Protein AF-A0A973A0K4-F1 (afdb_monomer)

Solvent-accessible surface area (backbone atoms only — not comparable to full-atom values): 10686 Å² total; per-residue (Å²): 108,72,66,53,52,52,49,38,54,40,50,50,50,42,52,50,33,52,50,51,26,55,48,20,56,74,69,68,36,62,69,59,24,53,55,30,50,56,52,39,52,52,41,51,54,50,47,55,50,50,53,53,51,47,53,64,64,43,60,85,41,45,80,81,51,55,86,70,69,45,63,71,56,66,59,58,34,42,52,50,30,42,76,68,68,75,47,58,94,82,61,67,80,64,21,48,49,59,34,25,55,51,50,32,63,77,69,63,65,39,75,73,80,57,84,80,77,74,28,54,48,83,45,76,38,58,60,91,39,66,50,48,54,52,20,50,56,48,44,53,51,51,51,57,57,49,30,74,79,35,75,85,63,66,67,45,72,50,82,48,59,51,64,99,63,78,65,88,55,49,70,60,53,51,52,52,50,52,53,50,20,53,64,35,53,82,73,108

Sequence (188 aa):
PVSEWLHYINRLSVRKTRRDMRLGYKHRDWQRARTQAGHFGKSLIKGLYMTRVEAQIVAPFHEVLAGRHILPKPIDMIETLEEAHEIHGNIEGESPLSTGIAYHIMHGLTRSGERNGICGIFHLGPFTCMQESVATAKIEAMVKEYKKKHPTLVFPIIHAFFGDSPNTNLESEIAVFREQCYQKRDML

Foldseek 3Di:
DVLLVVLVVLVLQLVVLVVQLVVCVVVVVVVSNVVSVVSNVVSVVVNVVSVVVCCVVCVVCVVVCPPVQQDDRQVVLLVVCVVVVLDDSVLDDCLSSLLSVLVCLQVVVTPPNDNPLQLAEEAEEAPPDPSSVNNVVSSVVCVVVVCVVVVVDDRYYDYYHDDDDDPVCVVVVVVVNVVSSVVRSVVD

Mean predicted aligned error: 9.24 Å

Secondary structure (DSSP, 8-state):
-HHHHHHHHHHHHHHHHHHHHHHHHHTT-HHHHHHHHHHHHHHHHHHHHHHHHHHHHHGGGHHHHTT---SPPHHHHHHHHHHTTS--TT--SSHHHHHHHHHHHHTT--TTSS--S---EEEEEETT-HHHHHHHHHHHHHHHHHHHH-TT----EEEEEESS---TTHHHHHHHHHHHHHHHHTT-

Nearest PDB structures (foldseek):
  6zvr-assembly1_C  TM=3.363E-01  e=3.692E+00  Nostoc punctiforme

Radius of gyration: 20.05 Å; Cα contacts (8 Å, |Δi|>4): 155; chains: 1; bounding box: 45×44×55 Å

pLDDT: mean 79.76, std 9.5, range [48.97, 92.69]

Structure (mmCIF, N/CA/C/O backbone):
data_AF-A0A973A0K4-F1
#
_entry.id   AF-A0A973A0K4-F1
#
loop_
_atom_site.group_PDB
_atom_site.id
_atom_site.type_symbol
_atom_site.label_atom_id
_atom_site.label_alt_id
_atom_site.label_comp_id
_atom_site.label_asym_id
_atom_site.label_entity_id
_atom_site.label_seq_id
_atom_site.pdbx_PDB_ins_code
_atom_site.Cartn_x
_atom_site.Cartn_y
_atom_site.Cartn_z
_atom_site.occupancy
_atom_site.B_iso_or_equiv
_atom_site.auth_seq_id
_atom_site.auth_comp_id
_atom_site.auth_asym_id
_atom_site.auth_atom_id
_atom_site.pdbx_PDB_model_num
ATOM 1 N N . PRO A 1 1 ? 4.228 -13.629 -2.655 1.00 53.94 1 PRO A N 1
ATOM 2 C CA . PRO A 1 1 ? 4.926 -12.583 -1.871 1.00 53.94 1 PRO A C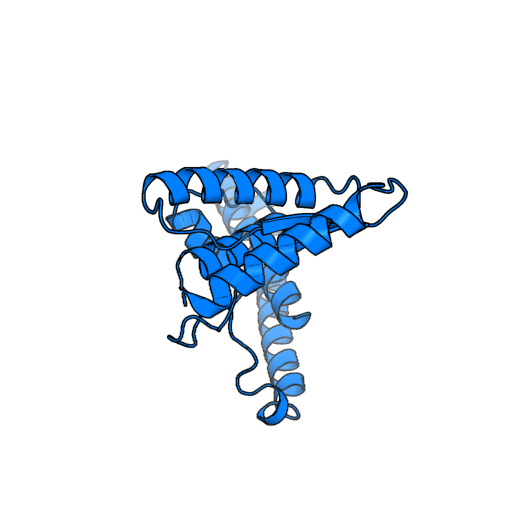A 1
ATOM 3 C C . PRO A 1 1 ? 6.285 -12.159 -2.462 1.00 53.94 1 PRO A C 1
ATOM 5 O O . PRO A 1 1 ? 6.383 -11.055 -2.981 1.00 53.94 1 PRO A O 1
ATOM 8 N N . VAL A 1 2 ? 7.326 -13.009 -2.445 1.00 54.16 2 VAL A N 1
ATOM 9 C CA . VAL A 1 2 ? 8.671 -12.622 -2.942 1.00 54.16 2 VAL A CA 1
ATOM 10 C C . VAL A 1 2 ? 8.708 -12.478 -4.468 1.00 54.16 2 VAL A C 1
ATOM 12 O O . VAL A 1 2 ? 9.294 -11.535 -4.994 1.00 54.16 2 VAL A O 1
ATOM 15 N N . SER A 1 3 ? 8.046 -13.381 -5.195 1.00 62.16 3 SER A N 1
ATOM 16 C CA . SER A 1 3 ? 7.949 -13.303 -6.657 1.00 62.16 3 SER A CA 1
ATOM 17 C C . SER A 1 3 ? 7.176 -12.064 -7.118 1.00 62.16 3 SER A C 1
ATOM 19 O O . SER A 1 3 ? 7.614 -11.367 -8.028 1.00 62.16 3 SER A O 1
ATOM 21 N N . GLU A 1 4 ? 6.081 -11.727 -6.437 1.00 66.50 4 GLU A N 1
ATOM 22 C CA . GLU A 1 4 ? 5.264 -10.539 -6.711 1.00 66.50 4 GLU A CA 1
ATOM 23 C C . GLU A 1 4 ? 6.041 -9.235 -6.491 1.00 66.50 4 GLU A C 1
ATOM 25 O O . GLU A 1 4 ? 5.940 -8.316 -7.304 1.00 66.50 4 GLU A O 1
ATOM 30 N N . TRP A 1 5 ? 6.872 -9.176 -5.446 1.00 66.75 5 TRP A N 1
ATOM 31 C CA . TRP A 1 5 ? 7.777 -8.053 -5.197 1.00 66.75 5 TRP A CA 1
ATOM 32 C C . TRP A 1 5 ? 8.816 -7.892 -6.315 1.00 66.75 5 TRP A C 1
ATOM 34 O O . TRP A 1 5 ? 9.067 -6.789 -6.804 1.00 66.75 5 TRP A O 1
ATOM 44 N N . LEU A 1 6 ? 9.383 -9.002 -6.791 1.00 69.62 6 LEU A N 1
ATOM 45 C CA . LEU A 1 6 ? 10.342 -8.981 -7.896 1.00 69.62 6 LEU A CA 1
ATOM 46 C C . LEU A 1 6 ? 9.683 -8.575 -9.224 1.00 69.62 6 LEU A C 1
ATOM 48 O O . LEU A 1 6 ? 10.278 -7.824 -10.003 1.00 69.62 6 LEU A O 1
ATOM 52 N N . HIS A 1 7 ? 8.440 -9.003 -9.459 1.00 72.69 7 HIS A N 1
ATOM 53 C CA . HIS A 1 7 ? 7.632 -8.549 -10.594 1.00 72.69 7 HIS A CA 1
ATOM 54 C C . HIS A 1 7 ? 7.322 -7.062 -10.530 1.00 72.69 7 HIS A C 1
ATOM 56 O O . HIS A 1 7 ? 7.434 -6.375 -11.547 1.00 72.69 7 HIS A O 1
ATOM 62 N N . TYR A 1 8 ? 6.982 -6.560 -9.345 1.00 74.69 8 TYR A N 1
ATOM 63 C CA . TYR A 1 8 ? 6.768 -5.141 -9.097 1.00 74.69 8 TYR A CA 1
ATOM 64 C C . TYR A 1 8 ? 8.020 -4.315 -9.417 1.00 74.69 8 TYR A C 1
ATOM 66 O O . TYR A 1 8 ? 7.953 -3.417 -10.261 1.00 74.69 8 TYR A O 1
ATOM 74 N N . ILE A 1 9 ? 9.178 -4.673 -8.850 1.00 75.94 9 ILE A N 1
ATOM 75 C CA . ILE A 1 9 ? 10.453 -3.993 -9.135 1.00 75.94 9 ILE A CA 1
ATOM 76 C C . ILE A 1 9 ? 10.752 -4.015 -10.635 1.00 75.94 9 ILE A C 1
ATOM 78 O O . ILE A 1 9 ? 11.164 -3.006 -11.214 1.00 75.94 9 ILE A O 1
ATOM 82 N N . ASN A 1 10 ? 10.536 -5.158 -11.291 1.00 78.62 10 ASN A N 1
ATOM 83 C CA . ASN A 1 10 ? 10.813 -5.268 -12.714 1.00 78.62 10 ASN A CA 1
ATOM 84 C C . ASN A 1 10 ? 9.863 -4.399 -13.558 1.00 78.62 10 ASN A C 1
ATOM 86 O O . ASN A 1 10 ? 10.308 -3.711 -14.476 1.00 78.62 10 ASN A O 1
ATOM 90 N N . ARG A 1 11 ? 8.569 -4.363 -13.220 1.00 77.56 11 ARG A N 1
ATOM 91 C CA . ARG A 1 11 ? 7.575 -3.484 -13.859 1.00 77.56 11 ARG A CA 1
ATOM 92 C C . ARG A 1 11 ? 7.914 -2.004 -13.669 1.00 77.56 11 ARG A C 1
ATOM 94 O O . ARG A 1 11 ? 7.848 -1.255 -14.645 1.00 77.56 11 ARG A O 1
ATOM 101 N N . LEU A 1 12 ? 8.321 -1.590 -12.468 1.00 76.75 12 LEU A N 1
ATOM 102 C CA . LEU A 1 12 ? 8.781 -0.222 -12.209 1.00 76.75 12 LEU A CA 1
ATOM 103 C C . LEU A 1 12 ? 10.021 0.131 -13.031 1.00 76.75 12 LEU A C 1
ATOM 105 O O . LEU A 1 12 ? 10.058 1.187 -13.663 1.00 76.75 12 LEU A O 1
ATOM 109 N N . SER A 1 13 ? 11.004 -0.773 -13.093 1.00 78.56 13 SER A N 1
ATOM 110 C CA . SER A 1 13 ? 12.199 -0.589 -13.923 1.00 78.56 13 SER A CA 1
ATOM 111 C C . SER A 1 13 ? 11.823 -0.357 -15.389 1.00 78.56 13 SER A C 1
ATOM 113 O O . SER A 1 13 ? 12.273 0.615 -15.992 1.00 78.56 13 SER A O 1
ATOM 115 N N . VAL A 1 14 ? 10.927 -1.181 -15.939 1.00 80.12 14 VAL A N 1
ATOM 116 C CA . VAL A 1 14 ? 10.427 -1.041 -17.315 1.00 80.12 14 VAL A CA 1
ATOM 117 C C . VAL A 1 14 ? 9.706 0.299 -17.521 1.00 80.12 14 VAL A C 1
ATOM 119 O O . VAL A 1 14 ? 9.972 0.988 -18.512 1.00 80.12 14 VAL A O 1
ATOM 122 N N . ARG A 1 15 ? 8.827 0.706 -16.589 1.00 79.38 15 ARG A N 1
ATOM 123 C CA . ARG A 1 15 ? 8.125 2.006 -16.629 1.00 79.38 15 ARG A CA 1
ATOM 124 C C . ARG A 1 15 ? 9.118 3.179 -16.637 1.00 79.38 15 ARG A C 1
ATOM 126 O O . ARG A 1 15 ? 9.004 4.065 -17.489 1.00 79.38 15 ARG A O 1
ATOM 133 N N . LYS A 1 16 ? 10.120 3.159 -15.753 1.00 79.44 16 LYS A N 1
ATOM 134 C CA . LYS A 1 16 ? 11.152 4.202 -15.636 1.00 79.44 16 LYS A CA 1
ATOM 135 C C . LYS A 1 16 ? 12.002 4.305 -16.896 1.00 79.44 16 LYS A C 1
ATOM 137 O O . LYS A 1 16 ? 12.113 5.386 -17.468 1.00 79.44 16 LYS A O 1
ATOM 142 N N . THR A 1 17 ? 12.512 3.180 -17.393 1.00 77.94 17 THR A N 1
ATOM 143 C CA . THR A 1 17 ? 13.324 3.162 -18.614 1.00 77.94 17 THR A CA 1
ATOM 144 C C . THR A 1 17 ? 12.534 3.649 -19.830 1.00 77.94 17 THR A C 1
ATOM 146 O O . THR A 1 17 ? 13.067 4.401 -20.646 1.00 77.94 17 THR A O 1
ATOM 149 N N . ARG A 1 18 ? 11.240 3.311 -19.936 1.00 79.19 18 ARG A N 1
ATOM 150 C CA . ARG A 1 18 ? 10.364 3.840 -20.995 1.00 79.19 18 ARG A CA 1
ATOM 151 C C . ARG A 1 18 ? 10.190 5.359 -20.891 1.00 79.19 18 ARG A C 1
ATOM 153 O O . ARG A 1 18 ? 10.255 6.047 -21.912 1.00 79.19 18 ARG A O 1
ATOM 160 N N . ARG A 1 19 ? 9.976 5.890 -19.682 1.00 79.12 19 ARG A N 1
ATOM 161 C CA . ARG A 1 19 ? 9.881 7.340 -19.437 1.00 79.12 19 ARG A CA 1
ATOM 162 C C . ARG A 1 19 ? 11.179 8.047 -19.820 1.00 79.12 19 ARG A C 1
ATOM 164 O O . ARG A 1 19 ? 11.137 9.026 -20.561 1.00 79.12 19 ARG A O 1
ATOM 171 N N . ASP A 1 20 ? 12.315 7.520 -19.381 1.00 77.19 20 ASP A N 1
ATOM 172 C CA . ASP A 1 20 ? 13.631 8.112 -19.620 1.00 77.19 20 ASP A CA 1
ATOM 173 C C . ASP A 1 20 ? 14.027 8.051 -21.101 1.00 77.19 20 ASP A C 1
ATOM 175 O O . ASP A 1 20 ? 14.605 9.002 -21.623 1.00 77.19 20 ASP A O 1
ATOM 179 N N . MET A 1 21 ? 13.644 6.986 -21.813 1.00 72.88 21 MET A N 1
ATOM 180 C CA . MET A 1 21 ? 13.791 6.891 -23.268 1.00 72.88 21 MET A CA 1
ATOM 181 C C . MET A 1 21 ? 12.948 7.953 -23.991 1.00 72.88 21 MET A C 1
ATOM 183 O O . MET A 1 21 ? 13.446 8.622 -24.898 1.00 72.88 21 MET A O 1
ATOM 187 N N . ARG A 1 22 ? 11.691 8.157 -23.570 1.00 78.00 22 ARG A N 1
ATOM 188 C CA . ARG A 1 22 ? 10.802 9.188 -24.138 1.00 78.00 22 ARG A CA 1
ATOM 189 C C . ARG A 1 22 ? 11.337 10.599 -23.886 1.00 78.00 22 ARG A C 1
ATOM 191 O O . ARG A 1 22 ? 11.278 11.440 -24.782 1.00 78.00 22 ARG A O 1
ATOM 198 N N . LEU A 1 23 ? 11.872 10.853 -22.692 1.00 77.31 23 LEU A N 1
ATOM 199 C CA . LEU A 1 23 ? 12.518 12.121 -22.351 1.00 77.31 23 LEU A CA 1
ATOM 200 C C . LEU A 1 23 ? 13.807 12.326 -23.159 1.00 77.31 23 LEU A C 1
ATO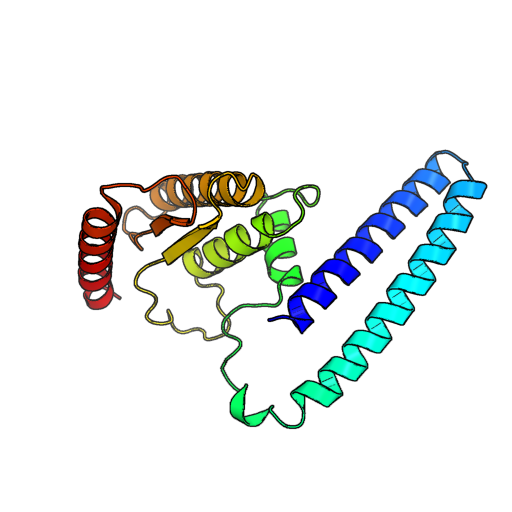M 202 O O . LEU A 1 23 ? 13.980 13.390 -23.743 1.00 77.31 23 LEU A O 1
ATOM 206 N N . GLY A 1 24 ? 14.665 11.307 -23.277 1.00 72.62 24 GLY A N 1
ATOM 207 C CA . GLY A 1 24 ? 15.884 11.366 -24.095 1.00 72.62 24 GLY A CA 1
ATOM 208 C C . GLY A 1 24 ? 15.592 11.679 -25.565 1.00 72.62 24 GLY A C 1
ATOM 209 O O . GLY A 1 24 ? 16.231 12.551 -26.149 1.00 72.62 24 GLY A O 1
ATOM 210 N N . TYR A 1 25 ? 14.552 11.060 -26.131 1.00 74.19 25 TYR A N 1
ATOM 211 C CA . TYR A 1 25 ? 14.080 11.372 -27.482 1.00 74.19 25 TYR A CA 1
ATOM 212 C C . TYR A 1 25 ? 13.599 12.827 -27.607 1.00 74.19 25 TYR A C 1
ATOM 214 O O . TYR A 1 25 ? 13.981 13.533 -28.540 1.00 74.19 25 TYR A O 1
ATOM 222 N N . LYS A 1 26 ? 12.809 13.308 -26.636 1.00 79.25 26 LYS A N 1
ATOM 223 C CA . LYS A 1 26 ? 12.313 14.694 -26.601 1.00 79.25 26 LYS A CA 1
ATOM 224 C C . LYS A 1 26 ? 13.452 15.720 -26.520 1.00 79.25 26 LYS A C 1
ATOM 226 O O . LYS A 1 26 ? 13.352 16.780 -27.128 1.00 79.25 26 LYS A O 1
ATOM 231 N N . HIS A 1 27 ? 14.531 15.393 -25.812 1.00 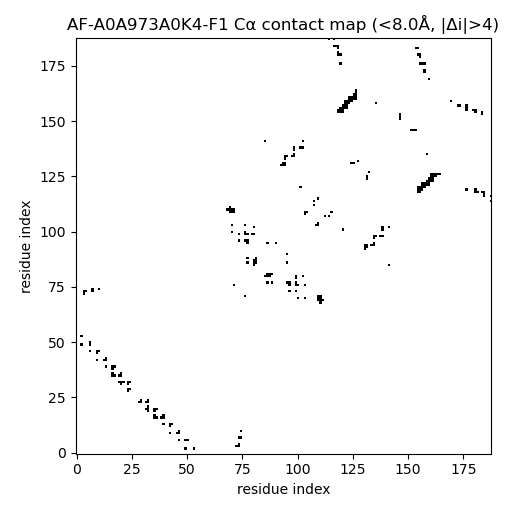82.69 27 HIS A N 1
ATOM 232 C CA . HIS A 1 27 ? 15.714 16.246 -25.663 1.00 82.69 27 HIS A CA 1
ATOM 233 C C . HIS A 1 27 ? 16.783 16.033 -26.751 1.00 82.69 27 HIS A C 1
ATOM 235 O O . HIS A 1 27 ? 17.847 16.637 -26.664 1.00 82.69 27 HIS A O 1
ATOM 241 N N . ARG A 1 28 ? 16.509 15.212 -27.783 1.00 80.06 28 ARG A N 1
ATOM 242 C CA . ARG A 1 28 ? 17.461 14.853 -28.859 1.00 80.06 28 ARG A CA 1
ATOM 243 C C . ARG A 1 28 ? 18.789 14.268 -28.349 1.00 80.06 28 ARG A C 1
ATOM 245 O O . ARG A 1 28 ? 19.799 14.302 -29.048 1.00 80.06 28 ARG A O 1
ATOM 252 N N . ASP A 1 29 ? 18.776 13.680 -27.158 1.00 80.31 29 ASP A N 1
ATOM 253 C CA . ASP A 1 29 ? 19.923 12.996 -26.567 1.00 80.31 29 ASP A CA 1
ATOM 254 C C . ASP A 1 29 ? 19.923 11.525 -27.013 1.00 80.31 29 ASP A C 1
ATOM 256 O O . ASP A 1 29 ? 19.421 10.614 -26.342 1.00 80.31 29 ASP A O 1
ATOM 260 N N . TRP A 1 30 ? 20.445 11.308 -28.221 1.00 73.31 30 TRP A N 1
ATOM 261 C CA . TRP A 1 30 ? 20.460 10.007 -28.891 1.00 73.31 30 TRP A CA 1
ATOM 262 C C . TRP A 1 30 ? 21.334 8.969 -28.182 1.00 73.31 30 TRP A C 1
ATOM 264 O O . TRP A 1 30 ? 21.015 7.776 -28.203 1.00 73.31 30 TRP A O 1
ATOM 274 N N . GLN A 1 31 ? 22.405 9.409 -27.517 1.00 78.12 31 GLN A N 1
ATOM 275 C CA . GLN A 1 31 ? 23.286 8.529 -26.753 1.00 78.12 31 GLN A CA 1
ATOM 276 C C . GLN A 1 31 ? 22.555 7.986 -25.523 1.00 78.12 31 GLN A C 1
ATOM 278 O O . GLN A 1 31 ? 22.546 6.773 -25.287 1.00 78.12 31 GLN A O 1
ATOM 283 N N . ARG A 1 32 ? 21.850 8.855 -24.789 1.00 71.88 32 ARG A N 1
ATOM 284 C CA . ARG A 1 32 ? 21.008 8.443 -23.663 1.00 71.88 32 ARG A CA 1
ATOM 285 C C . ARG A 1 32 ? 19.855 7.550 -24.113 1.00 71.88 32 ARG A C 1
ATOM 287 O O . ARG A 1 32 ? 19.613 6.526 -23.478 1.00 71.88 32 ARG A O 1
ATOM 294 N N . ALA A 1 33 ? 19.190 7.869 -25.225 1.00 72.00 33 ALA A N 1
ATOM 295 C CA . ALA A 1 33 ? 18.093 7.053 -25.752 1.00 72.00 33 ALA A CA 1
ATOM 296 C C . ALA A 1 33 ? 18.535 5.618 -26.103 1.00 72.00 33 ALA A C 1
ATOM 298 O O . ALA A 1 33 ? 17.848 4.657 -25.750 1.00 72.00 33 ALA A O 1
ATOM 299 N N . ARG A 1 34 ? 19.706 5.452 -26.736 1.00 75.75 34 ARG A N 1
ATOM 300 C CA . ARG A 1 34 ? 20.244 4.134 -27.112 1.00 75.75 34 ARG A CA 1
ATOM 301 C C . ARG A 1 34 ? 20.656 3.303 -25.894 1.00 75.75 34 ARG A C 1
ATOM 303 O O . ARG A 1 34 ? 20.341 2.115 -25.831 1.00 75.75 34 ARG A O 1
ATOM 310 N N . THR A 1 35 ? 21.295 3.927 -24.906 1.00 77.19 35 THR A N 1
ATOM 311 C CA . THR A 1 35 ? 21.646 3.266 -23.639 1.00 77.19 35 THR A CA 1
ATOM 312 C C . THR A 1 35 ? 20.392 2.796 -22.897 1.00 77.19 35 THR A C 1
ATOM 314 O O . THR A 1 35 ? 20.320 1.643 -22.470 1.00 77.19 35 THR A O 1
ATOM 317 N N . GLN A 1 36 ? 19.356 3.640 -22.817 1.00 75.44 36 GLN A N 1
ATOM 318 C CA . GLN A 1 36 ? 18.087 3.272 -22.179 1.00 75.44 36 GLN A CA 1
ATOM 319 C C . GLN A 1 36 ? 17.340 2.165 -22.941 1.00 75.44 36 GLN A C 1
ATOM 321 O O . GLN A 1 36 ? 16.780 1.273 -22.309 1.00 75.44 36 GLN A O 1
ATOM 326 N N . ALA A 1 37 ? 17.396 2.133 -24.275 1.00 75.94 37 ALA A N 1
ATOM 327 C CA . ALA A 1 37 ? 16.824 1.031 -25.055 1.00 75.94 37 ALA A CA 1
ATOM 328 C C . ALA A 1 37 ? 17.477 -0.328 -24.720 1.00 75.94 37 ALA A C 1
ATOM 330 O O . ALA A 1 37 ? 16.783 -1.338 -24.586 1.00 75.94 37 ALA A O 1
ATOM 331 N N . GLY A 1 38 ? 18.798 -0.353 -24.508 1.00 78.56 38 GLY A N 1
ATOM 332 C CA . GLY A 1 38 ? 19.509 -1.551 -24.051 1.00 78.56 38 GLY A CA 1
ATOM 333 C C . GLY A 1 38 ? 19.074 -2.009 -22.654 1.00 78.56 38 GLY A C 1
ATOM 334 O O . GLY A 1 38 ? 18.859 -3.203 -22.430 1.00 78.56 38 GLY A O 1
ATOM 335 N N . HIS A 1 39 ? 18.886 -1.070 -21.721 1.00 78.06 39 HIS A N 1
ATOM 336 C CA . HIS A 1 39 ? 18.344 -1.376 -20.392 1.00 78.06 39 HIS A CA 1
ATOM 337 C C . HIS A 1 39 ? 16.913 -1.915 -20.461 1.00 78.06 39 HIS A C 1
ATOM 339 O O . HIS A 1 39 ? 16.601 -2.894 -19.786 1.00 78.06 39 HIS A O 1
ATOM 345 N N . PHE A 1 40 ? 16.075 -1.349 -21.330 1.00 76.81 40 PHE A N 1
ATOM 346 C CA . PHE A 1 40 ? 14.698 -1.794 -21.526 1.00 76.81 40 PHE A CA 1
ATOM 347 C C . PHE A 1 40 ? 14.643 -3.249 -22.001 1.00 76.81 40 PHE A C 1
ATOM 349 O O . PHE A 1 40 ? 13.922 -4.061 -21.421 1.00 76.81 40 PHE A O 1
ATOM 356 N N . GLY A 1 41 ? 15.465 -3.603 -22.997 1.00 78.25 41 GLY A N 1
ATOM 357 C CA . GLY A 1 41 ? 15.572 -4.978 -23.487 1.00 78.25 41 GLY A CA 1
ATOM 358 C C . GLY A 1 41 ? 15.987 -5.962 -22.390 1.00 78.25 41 GLY A C 1
ATOM 359 O O . GLY A 1 41 ? 15.360 -7.009 -22.229 1.00 78.25 41 GLY A O 1
ATOM 360 N N . LYS A 1 42 ? 1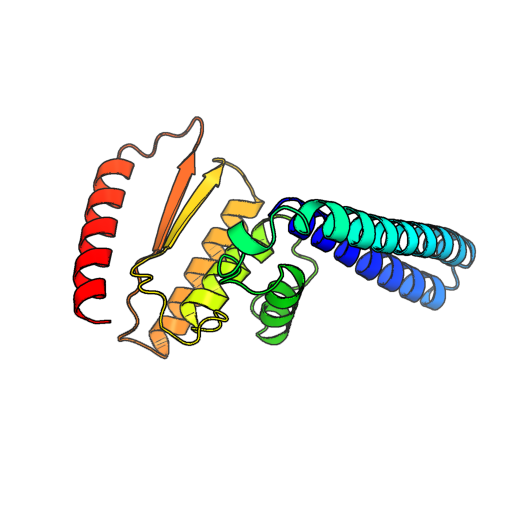6.986 -5.606 -21.570 1.00 82.56 42 LYS A N 1
ATOM 361 C CA . LYS A 1 42 ? 17.416 -6.438 -20.433 1.00 82.56 42 LYS A CA 1
ATOM 362 C C . LYS A 1 42 ? 16.307 -6.617 -19.390 1.00 82.56 42 LYS A C 1
ATOM 364 O O . LYS A 1 42 ? 16.099 -7.739 -18.930 1.00 82.56 42 LYS A O 1
ATOM 369 N N . SER A 1 43 ? 15.573 -5.558 -19.045 1.00 76.94 43 SER A N 1
ATOM 370 C CA . SER A 1 43 ? 14.461 -5.637 -18.083 1.00 76.94 43 SER A CA 1
ATOM 371 C C . SER A 1 43 ? 13.282 -6.466 -18.611 1.00 76.94 43 SER A C 1
ATOM 373 O O . SER A 1 43 ? 12.650 -7.199 -17.845 1.00 76.94 43 SER A O 1
ATOM 375 N N . LEU A 1 44 ? 13.014 -6.432 -19.922 1.00 78.56 44 LEU A N 1
ATOM 376 C CA . LEU A 1 44 ? 12.024 -7.314 -20.549 1.00 78.56 44 LEU A CA 1
ATOM 377 C C . LEU A 1 44 ? 12.438 -8.787 -20.471 1.00 78.56 44 LEU A C 1
ATOM 379 O O . LEU A 1 44 ? 11.646 -9.615 -20.022 1.00 78.56 44 LEU A O 1
ATOM 383 N N . ILE A 1 45 ? 13.680 -9.108 -20.851 1.00 83.50 45 ILE A N 1
ATOM 384 C CA . ILE A 1 45 ? 14.209 -10.481 -20.784 1.00 83.50 45 ILE A CA 1
ATOM 385 C C . ILE A 1 45 ? 14.161 -10.996 -19.344 1.00 83.50 45 ILE A C 1
ATOM 387 O O . ILE A 1 45 ? 13.678 -12.102 -19.100 1.00 83.50 45 ILE A O 1
ATOM 391 N N . LYS A 1 46 ? 14.594 -10.170 -18.382 1.00 82.12 46 LYS A N 1
ATOM 392 C CA . LYS A 1 46 ? 14.494 -10.486 -16.955 1.00 82.12 46 LYS A CA 1
ATOM 393 C C . LYS A 1 46 ? 13.046 -10.784 -16.565 1.00 82.12 46 LYS A C 1
ATOM 395 O O . LYS A 1 46 ? 12.798 -11.798 -15.929 1.00 82.12 46 LYS A O 1
ATOM 400 N N . GLY A 1 47 ? 12.086 -9.963 -16.988 1.00 78.06 47 GLY A N 1
ATOM 401 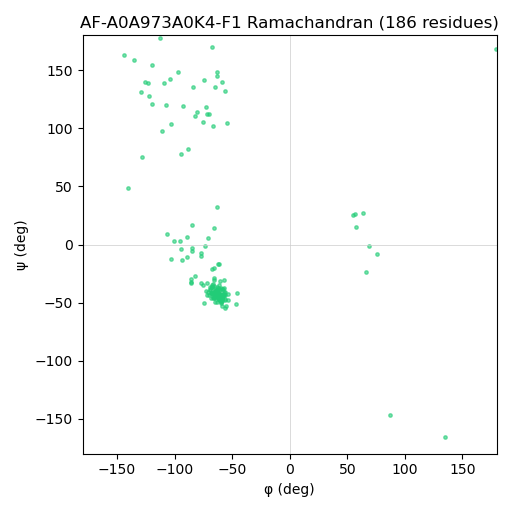C CA . GLY A 1 47 ? 10.666 -10.175 -16.685 1.00 78.06 47 GLY A CA 1
ATOM 402 C C . GLY A 1 47 ? 10.108 -11.487 -17.219 1.00 78.06 47 GLY A C 1
ATOM 403 O O . GLY A 1 47 ? 9.427 -12.210 -16.490 1.00 78.06 47 GLY A O 1
ATOM 404 N N . LEU A 1 48 ? 10.437 -11.825 -18.465 1.00 82.12 48 LEU A N 1
ATOM 405 C CA . LEU A 1 48 ? 10.039 -13.095 -19.075 1.00 82.12 48 LEU A CA 1
ATOM 406 C C . LEU A 1 48 ? 10.645 -14.287 -18.326 1.00 82.12 48 LEU A C 1
ATOM 408 O O . LEU A 1 48 ? 9.933 -15.237 -18.003 1.00 82.12 48 LEU A O 1
ATOM 412 N N . TYR A 1 49 ? 11.935 -14.208 -17.990 1.00 84.12 49 TYR A N 1
ATOM 413 C CA . TYR A 1 49 ? 12.617 -15.228 -17.197 1.00 84.12 49 TYR A CA 1
ATOM 414 C C . TYR A 1 49 ? 11.962 -15.411 -15.822 1.00 84.12 49 TYR A C 1
ATOM 416 O O . TYR A 1 49 ? 11.625 -16.531 -15.446 1.00 84.12 49 TYR A O 1
ATOM 424 N N . MET A 1 50 ? 11.716 -14.317 -15.097 1.00 78.94 50 MET A N 1
ATOM 425 C CA . MET A 1 50 ? 11.105 -14.371 -13.767 1.00 78.94 50 MET A CA 1
ATOM 426 C C . MET A 1 50 ? 9.690 -14.946 -13.800 1.00 78.94 50 MET A C 1
ATOM 428 O O . MET A 1 50 ? 9.355 -15.755 -12.943 1.00 78.94 50 MET A O 1
ATOM 432 N N . THR A 1 51 ? 8.894 -14.603 -14.817 1.00 80.31 51 THR A N 1
ATOM 433 C CA . THR A 1 51 ? 7.554 -15.183 -15.016 1.00 80.31 51 THR A CA 1
ATOM 434 C C . THR A 1 51 ? 7.632 -16.695 -15.229 1.00 80.31 51 THR A C 1
ATOM 436 O O . THR A 1 51 ? 6.847 -17.451 -14.661 1.00 80.31 51 THR A O 1
ATOM 439 N N . ARG A 1 52 ? 8.607 -17.157 -16.022 1.00 84.00 52 ARG A N 1
ATOM 440 C CA . ARG A 1 52 ? 8.806 -18.587 -16.286 1.00 84.00 52 ARG A CA 1
ATOM 441 C C . ARG A 1 52 ? 9.246 -19.347 -15.034 1.00 84.00 52 ARG A C 1
ATOM 443 O O . ARG A 1 52 ? 8.704 -20.413 -14.763 1.00 84.00 52 ARG A O 1
ATOM 450 N N . VAL A 1 53 ? 10.207 -18.808 -14.285 1.00 83.88 53 VAL A N 1
ATOM 451 C CA . VAL A 1 53 ? 10.695 -19.423 -13.040 1.00 83.88 53 VAL A CA 1
ATOM 452 C C . VAL A 1 53 ? 9.603 -19.436 -11.974 1.00 83.88 53 VAL A C 1
ATOM 454 O O . VAL A 1 53 ? 9.409 -20.454 -11.321 1.00 83.88 53 VAL A O 1
ATOM 457 N N . GLU A 1 54 ? 8.843 -18.349 -11.830 1.00 79.38 54 GLU A N 1
ATOM 458 C CA . GLU A 1 54 ? 7.703 -18.315 -10.914 1.00 79.38 54 GLU A CA 1
ATOM 459 C C . GLU A 1 54 ? 6.680 -19.396 -11.263 1.00 79.38 54 GLU A C 1
ATOM 461 O O . GLU A 1 54 ? 6.275 -20.135 -10.374 1.00 79.38 54 GLU A O 1
ATOM 466 N N . ALA A 1 55 ? 6.313 -19.555 -12.540 1.00 79.75 55 ALA A N 1
ATOM 467 C CA . ALA A 1 55 ? 5.380 -20.603 -12.951 1.00 79.75 55 ALA A CA 1
ATOM 468 C C . ALA A 1 55 ? 5.881 -22.011 -12.575 1.00 79.75 55 ALA A C 1
ATOM 470 O O . ALA A 1 55 ? 5.093 -22.843 -12.133 1.00 79.75 55 ALA A O 1
ATOM 471 N N . GLN A 1 56 ? 7.189 -22.263 -12.691 1.00 83.25 56 GLN A N 1
ATOM 472 C CA . GLN A 1 56 ? 7.801 -23.535 -12.291 1.00 83.25 56 GLN A CA 1
ATOM 473 C C . GLN A 1 56 ? 7.804 -23.743 -10.773 1.00 83.25 56 GLN A C 1
ATOM 475 O O . GLN A 1 56 ? 7.576 -24.859 -10.318 1.00 83.25 56 GLN A O 1
ATOM 480 N N . ILE A 1 57 ? 8.045 -22.683 -9.996 1.00 79.81 57 ILE A N 1
ATOM 481 C CA . ILE A 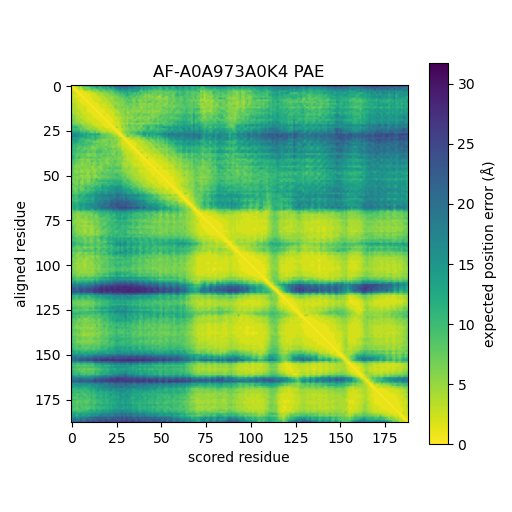1 57 ? 8.042 -22.738 -8.529 1.00 79.81 57 ILE A CA 1
ATOM 482 C C . ILE A 1 57 ? 6.616 -22.869 -7.990 1.00 79.81 57 ILE A C 1
ATOM 484 O O . ILE A 1 57 ? 6.399 -23.605 -7.038 1.00 79.81 57 ILE A O 1
ATOM 488 N N . VAL A 1 58 ? 5.641 -22.171 -8.575 1.00 76.12 58 VAL A N 1
ATOM 489 C CA . VAL A 1 58 ? 4.247 -22.159 -8.107 1.00 76.12 58 VAL A CA 1
ATOM 490 C C . VAL A 1 58 ? 3.517 -23.451 -8.468 1.00 76.12 58 VAL A C 1
ATOM 492 O O . VAL A 1 58 ? 2.707 -23.913 -7.669 1.00 76.12 58 VAL A O 1
ATOM 495 N N . ALA A 1 59 ? 3.814 -24.064 -9.620 1.00 79.94 59 ALA A N 1
ATOM 496 C CA . ALA A 1 59 ? 3.179 -25.304 -10.077 1.00 79.94 59 ALA A CA 1
ATOM 497 C C . ALA A 1 59 ? 3.084 -26.421 -9.008 1.00 79.94 59 ALA A C 1
ATOM 499 O O . ALA A 1 59 ? 1.976 -26.914 -8.781 1.00 79.94 59 ALA A O 1
ATOM 500 N N . PRO A 1 60 ? 4.163 -26.806 -8.294 1.00 82.12 60 PRO A N 1
ATOM 501 C CA . PRO A 1 60 ? 4.087 -27.840 -7.257 1.00 82.12 60 PRO A CA 1
ATOM 502 C C . PRO A 1 60 ? 3.269 -27.427 -6.025 1.00 82.12 60 PRO A C 1
ATOM 504 O O . PRO A 1 60 ? 2.797 -28.291 -5.297 1.00 82.12 60 PRO A O 1
ATOM 507 N N . PHE A 1 61 ? 3.075 -26.127 -5.788 1.00 77.44 61 PHE A N 1
ATOM 508 C CA . PHE A 1 61 ? 2.341 -25.610 -4.629 1.00 77.44 61 PHE A CA 1
ATOM 509 C C . PHE A 1 61 ? 0.952 -25.072 -4.987 1.00 77.44 61 PHE A C 1
ATOM 511 O O . PHE A 1 61 ? 0.314 -24.448 -4.141 1.00 77.44 61 PHE A O 1
ATOM 518 N N . HIS A 1 62 ? 0.468 -25.285 -6.215 1.00 72.69 62 HIS A N 1
ATOM 519 C CA . HIS A 1 62 ? -0.759 -24.650 -6.697 1.00 72.69 62 HIS A CA 1
ATOM 520 C C . HIS A 1 62 ? -1.991 -25.000 -5.843 1.00 72.69 62 HIS A C 1
ATOM 522 O O . HIS A 1 62 ? -2.785 -24.110 -5.563 1.00 72.69 62 HIS A O 1
ATOM 528 N N . GLU A 1 63 ? -2.106 -26.240 -5.353 1.00 72.44 63 GLU A N 1
ATOM 529 C CA . GLU A 1 63 ? -3.187 -26.662 -4.447 1.00 72.44 63 GLU A CA 1
ATOM 530 C C . GLU A 1 63 ? -3.093 -25.982 -3.076 1.00 72.44 63 GLU A C 1
ATOM 532 O O . GLU A 1 63 ? -4.089 -25.514 -2.537 1.00 72.44 63 GLU A O 1
ATOM 537 N N . VAL A 1 64 ? -1.881 -25.860 -2.524 1.00 72.94 64 VAL A N 1
ATOM 538 C CA . VAL A 1 64 ? -1.646 -25.241 -1.208 1.00 72.94 64 VAL A CA 1
ATOM 539 C C . VAL A 1 64 ? -1.844 -23.724 -1.261 1.00 72.94 64 VAL A C 1
ATOM 541 O O . VAL A 1 64 ? -2.262 -23.109 -0.279 1.00 72.94 64 VAL A O 1
ATOM 544 N N . LEU A 1 65 ? -1.515 -23.111 -2.399 1.00 67.25 65 LEU A N 1
ATOM 545 C CA . LEU A 1 65 ? -1.614 -21.672 -2.639 1.00 67.25 65 LEU A CA 1
ATOM 546 C C . LEU A 1 65 ? -2.981 -21.249 -3.196 1.00 67.25 65 LEU A C 1
ATOM 548 O O . LEU A 1 65 ? -3.266 -20.045 -3.231 1.00 67.25 65 LEU A O 1
ATOM 552 N N . ALA A 1 66 ? -3.824 -22.202 -3.603 1.00 65.31 66 ALA A N 1
ATOM 553 C CA . ALA A 1 66 ? -5.185 -21.944 -4.053 1.00 65.31 66 ALA A CA 1
ATOM 554 C C . ALA A 1 66 ? -5.968 -21.199 -2.960 1.00 65.31 66 ALA A C 1
ATOM 556 O O . ALA A 1 66 ? -5.903 -21.531 -1.779 1.00 65.31 66 ALA A O 1
ATOM 557 N N . GLY A 1 67 ? -6.655 -20.121 -3.345 1.00 62.81 67 GLY A N 1
ATOM 558 C CA . GLY A 1 67 ? -7.430 -19.287 -2.419 1.00 62.81 67 GLY A CA 1
ATOM 559 C C . GLY A 1 67 ? -6.618 -18.335 -1.529 1.00 62.81 67 GLY A C 1
ATOM 560 O O . GLY A 1 67 ? -7.208 -17.459 -0.906 1.00 62.81 67 GLY A O 1
ATOM 561 N N . ARG A 1 68 ? -5.275 -18.408 -1.501 1.00 64.38 68 ARG A N 1
ATOM 562 C CA . ARG A 1 68 ? -4.446 -17.500 -0.673 1.00 64.38 68 ARG A CA 1
ATOM 563 C C . ARG A 1 68 ? -4.273 -16.089 -1.252 1.00 64.38 68 ARG A C 1
ATOM 565 O O . ARG A 1 68 ? -3.746 -15.213 -0.573 1.00 64.38 68 ARG A O 1
ATOM 572 N N . HIS A 1 69 ? -4.688 -15.854 -2.499 1.00 62.12 69 HIS A N 1
ATOM 573 C CA . HIS A 1 69 ? -4.552 -14.554 -3.169 1.00 62.12 69 HIS A CA 1
ATOM 574 C C . HIS A 1 69 ? -5.828 -13.724 -3.000 1.00 62.12 69 HIS A C 1
ATOM 576 O O . HIS A 1 69 ? -6.656 -13.625 -3.905 1.00 62.12 69 HIS A O 1
ATOM 582 N N . ILE A 1 70 ? -5.976 -13.145 -1.809 1.00 66.75 70 ILE A N 1
ATOM 583 C CA . ILE A 1 70 ? -7.108 -12.279 -1.439 1.00 66.75 70 ILE A CA 1
ATOM 584 C C . ILE A 1 70 ? -6.955 -10.874 -2.049 1.00 66.75 70 ILE A C 1
ATOM 586 O O . ILE A 1 70 ? -7.937 -10.228 -2.427 1.00 66.75 70 ILE A O 1
ATOM 590 N N . LEU A 1 71 ? -5.709 -10.415 -2.176 1.00 74.94 71 LEU A N 1
ATOM 591 C CA . LEU A 1 71 ? -5.350 -9.105 -2.709 1.00 74.94 71 LEU A CA 1
ATOM 592 C C . LEU A 1 71 ? -4.968 -9.200 -4.197 1.00 74.94 71 LEU A C 1
ATOM 594 O O . LEU A 1 71 ? -4.450 -10.234 -4.635 1.00 74.94 71 LEU A O 1
ATOM 598 N N . PRO A 1 72 ? -5.227 -8.147 -4.993 1.00 79.44 72 PRO A N 1
ATOM 599 C CA . PRO A 1 72 ? -4.742 -8.077 -6.365 1.00 79.44 72 PRO A CA 1
ATOM 600 C C . PRO A 1 72 ? -3.215 -7.946 -6.400 1.00 79.44 72 PRO A C 1
ATOM 602 O O . PRO A 1 72 ? -2.559 -7.746 -5.374 1.00 79.44 72 PRO A O 1
ATOM 605 N N . LYS A 1 73 ? -2.624 -8.081 -7.593 1.00 82.06 73 LYS A N 1
ATOM 606 C CA . LYS A 1 73 ? -1.165 -8.009 -7.716 1.00 82.06 73 LYS A CA 1
ATOM 607 C C . LYS A 1 73 ? -0.683 -6.614 -7.296 1.00 82.06 73 LYS A C 1
ATOM 609 O O . LYS A 1 73 ? -1.367 -5.632 -7.580 1.00 82.06 73 LYS A O 1
ATOM 614 N N . PRO A 1 74 ? 0.526 -6.493 -6.721 1.00 81.69 74 PRO A N 1
ATOM 615 C CA . PRO A 1 74 ? 1.109 -5.211 -6.323 1.00 81.69 74 PRO A CA 1
ATOM 616 C C . PRO A 1 74 ? 1.004 -4.089 -7.363 1.00 81.69 74 PRO A C 1
ATOM 618 O O . PRO A 1 74 ? 0.690 -2.956 -7.018 1.00 81.69 74 PRO A O 1
ATOM 621 N N . ILE A 1 75 ? 1.231 -4.401 -8.643 1.00 81.19 75 ILE A N 1
ATOM 622 C CA . ILE A 1 75 ? 1.160 -3.400 -9.714 1.00 81.19 75 ILE A CA 1
ATOM 623 C C . ILE A 1 75 ? -0.269 -2.906 -9.962 1.00 81.19 75 ILE A C 1
ATOM 625 O O . ILE A 1 75 ? -0.461 -1.708 -10.137 1.00 81.19 75 ILE A O 1
ATOM 629 N N . ASP A 1 76 ? -1.253 -3.803 -9.897 1.00 84.50 76 ASP A N 1
ATOM 630 C CA . ASP A 1 76 ? -2.667 -3.477 -10.086 1.00 84.50 76 ASP A CA 1
ATOM 631 C C . ASP A 1 76 ? -3.156 -2.600 -8.917 1.00 84.50 76 ASP A C 1
ATOM 633 O O . ASP A 1 76 ? -3.920 -1.654 -9.109 1.00 84.50 76 ASP A O 1
ATOM 637 N N . MET A 1 77 ? -2.655 -2.861 -7.698 1.00 86.88 77 MET A N 1
ATOM 638 C CA . MET A 1 77 ? -2.954 -2.026 -6.531 1.00 86.88 77 MET A CA 1
ATOM 639 C C . MET A 1 77 ? -2.439 -0.596 -6.697 1.00 86.88 77 MET A C 1
ATOM 641 O O . MET A 1 77 ? -3.138 0.353 -6.352 1.00 86.88 77 MET A O 1
ATOM 645 N N . ILE A 1 78 ? -1.224 -0.436 -7.221 1.00 85.69 78 ILE A N 1
ATOM 646 C CA . ILE A 1 78 ? -0.622 0.884 -7.433 1.00 85.69 78 ILE A CA 1
ATOM 647 C C . ILE A 1 78 ? -1.339 1.630 -8.554 1.00 85.69 78 ILE A C 1
ATOM 649 O O . ILE A 1 78 ? -1.641 2.803 -8.381 1.00 85.69 78 ILE A O 1
ATOM 653 N N . GLU A 1 79 ? -1.651 0.958 -9.664 1.00 86.62 79 GLU A N 1
ATOM 654 C CA . GLU A 1 79 ? -2.435 1.548 -10.757 1.00 86.62 79 GLU A CA 1
ATOM 655 C C . GLU A 1 79 ? -3.790 2.057 -10.242 1.00 86.62 79 GLU A C 1
ATOM 657 O O . GLU A 1 79 ? -4.142 3.206 -10.491 1.00 86.62 79 GLU A O 1
ATOM 662 N N . THR A 1 80 ? -4.469 1.271 -9.401 1.00 89.00 80 THR A N 1
ATOM 663 C CA . THR A 1 80 ? -5.714 1.686 -8.732 1.00 89.00 80 THR A CA 1
ATOM 664 C C . THR A 1 80 ? -5.524 2.945 -7.876 1.00 89.00 80 THR A C 1
ATOM 666 O O . THR A 1 80 ? -6.345 3.859 -7.921 1.00 89.00 80 THR A O 1
ATOM 669 N N . LEU A 1 81 ? -4.439 3.025 -7.097 1.00 89.06 81 LEU A N 1
ATOM 670 C CA . LEU A 1 81 ? -4.144 4.205 -6.275 1.00 89.06 81 LEU A CA 1
ATOM 671 C C . LEU A 1 81 ? -3.803 5.447 -7.110 1.00 89.06 81 LEU A C 1
ATOM 673 O O . LEU A 1 81 ? -4.148 6.560 -6.709 1.00 89.06 81 LEU A O 1
ATOM 677 N N . GLU A 1 82 ? -3.105 5.272 -8.234 1.00 89.12 82 GLU A N 1
ATOM 678 C CA . GLU A 1 82 ? -2.796 6.354 -9.174 1.00 89.12 82 GLU A CA 1
ATOM 679 C C . GLU A 1 82 ? -4.083 6.881 -9.827 1.00 89.12 82 GLU A C 1
ATOM 681 O O . GLU A 1 82 ? -4.306 8.091 -9.864 1.00 89.12 82 GLU A O 1
ATOM 686 N N . GLU A 1 83 ? -4.965 5.986 -10.281 1.00 89.50 83 GLU A N 1
ATOM 687 C CA . GLU A 1 83 ? -6.268 6.328 -10.869 1.00 89.50 83 GLU A CA 1
ATOM 688 C C . GLU A 1 83 ? -7.197 7.021 -9.861 1.00 89.50 83 GLU A C 1
ATOM 690 O O . GLU A 1 83 ? -7.870 8.002 -10.191 1.00 89.50 83 GLU A O 1
ATOM 695 N N . ALA A 1 84 ? -7.177 6.577 -8.602 1.00 87.69 84 ALA A N 1
ATOM 696 C CA . ALA A 1 84 ? -7.905 7.205 -7.502 1.00 87.69 84 ALA A CA 1
ATOM 697 C C . ALA A 1 84 ? -7.287 8.537 -7.030 1.00 87.69 84 ALA A C 1
ATOM 699 O O . ALA A 1 84 ? -7.839 9.175 -6.136 1.00 87.69 84 ALA A O 1
ATOM 700 N N . HIS A 1 85 ? -6.168 8.974 -7.625 1.00 87.81 85 HIS A N 1
ATOM 701 C CA . HIS A 1 85 ? -5.412 10.168 -7.230 1.00 87.81 85 HIS A CA 1
ATOM 702 C C . HIS A 1 85 ? -4.950 10.143 -5.761 1.00 87.81 85 HIS A C 1
ATOM 704 O O . HIS A 1 85 ? -4.714 11.187 -5.147 1.00 87.81 85 HIS A O 1
ATOM 710 N N . GLU A 1 86 ? -4.783 8.949 -5.190 1.00 86.75 86 GLU A N 1
ATOM 711 C CA . GLU A 1 86 ? -4.314 8.780 -3.818 1.00 86.75 86 GLU A CA 1
ATOM 712 C C . GLU A 1 86 ? -2.785 8.779 -3.741 1.00 86.75 86 GLU A C 1
ATOM 714 O O . GLU A 1 86 ? -2.207 9.273 -2.771 1.00 86.75 86 GLU A O 1
ATOM 719 N N . ILE A 1 87 ? -2.106 8.288 -4.775 1.00 84.12 87 ILE A N 1
ATOM 720 C CA . ILE A 1 87 ? -0.646 8.283 -4.844 1.00 84.12 87 ILE A CA 1
ATOM 721 C C . ILE A 1 87 ? -0.166 8.739 -6.220 1.00 84.12 87 ILE A C 1
ATOM 723 O O . ILE A 1 87 ? -0.890 8.671 -7.207 1.00 84.12 87 ILE A O 1
ATOM 727 N N . HIS A 1 88 ? 1.085 9.186 -6.292 1.00 82.94 88 HIS A N 1
ATOM 728 C CA . HIS A 1 88 ? 1.770 9.433 -7.555 1.00 82.94 88 HIS A CA 1
ATOM 729 C C . HIS A 1 88 ? 2.854 8.373 -7.750 1.00 82.94 88 HIS A C 1
ATOM 731 O O . HIS A 1 88 ? 3.623 8.125 -6.821 1.00 82.94 88 HIS A O 1
ATOM 737 N N . GLY A 1 89 ? 3.032 7.843 -8.962 1.00 71.81 89 GLY A N 1
ATOM 738 C CA . GLY A 1 89 ? 4.055 6.834 -9.291 1.00 71.81 89 GLY A CA 1
ATOM 739 C C . GLY A 1 89 ? 5.518 7.267 -9.186 1.00 71.81 89 GLY A C 1
ATOM 740 O O . GLY A 1 89 ? 6.393 6.594 -9.718 1.00 71.81 89 GLY A O 1
ATOM 741 N N . ASN A 1 90 ? 5.793 8.405 -8.543 1.00 76.75 90 ASN A N 1
ATOM 742 C CA . ASN A 1 90 ? 7.143 8.778 -8.115 1.00 76.75 90 ASN A CA 1
ATOM 743 C C . ASN A 1 90 ? 7.408 8.343 -6.664 1.00 76.75 90 ASN A C 1
ATOM 745 O O . ASN A 1 90 ? 8.553 8.376 -6.224 1.00 76.75 90 ASN A O 1
ATOM 749 N N . ILE A 1 91 ? 6.361 7.970 -5.922 1.00 77.75 91 ILE A N 1
ATOM 750 C CA . ILE A 1 91 ? 6.481 7.335 -4.617 1.00 77.75 91 ILE A CA 1
ATOM 751 C C . ILE A 1 91 ? 6.733 5.852 -4.897 1.00 77.75 91 ILE A C 1
ATOM 753 O O . ILE A 1 91 ? 5.881 5.159 -5.447 1.00 77.75 91 ILE A O 1
ATOM 757 N N . GLU A 1 92 ? 7.946 5.402 -4.591 1.00 79.25 92 GLU A N 1
ATOM 758 C CA . GLU A 1 92 ? 8.426 4.042 -4.842 1.00 79.25 92 GLU A CA 1
ATOM 759 C C . GLU A 1 92 ? 8.660 3.300 -3.511 1.00 79.25 92 GLU A C 1
ATOM 761 O O . GLU A 1 92 ? 8.515 3.857 -2.419 1.00 79.25 92 GLU A O 1
ATOM 766 N N . GLY A 1 93 ? 9.048 2.029 -3.606 1.00 81.38 93 GLY A N 1
ATOM 767 C CA . GLY A 1 93 ? 9.359 1.193 -2.448 1.00 81.38 93 GLY A CA 1
ATOM 768 C C . GLY A 1 93 ? 8.134 0.489 -1.879 1.00 81.38 93 GLY A C 1
ATOM 769 O O . GLY A 1 93 ? 7.247 0.091 -2.639 1.00 81.38 93 GLY A O 1
ATOM 770 N N . GLU A 1 94 ? 8.129 0.302 -0.560 1.00 83.12 94 GLU A N 1
ATOM 771 C CA . GLU A 1 94 ? 7.101 -0.453 0.175 1.00 83.12 94 GLU A CA 1
ATOM 772 C C . GLU A 1 94 ? 5.858 0.404 0.458 1.00 83.12 94 GLU A C 1
ATOM 774 O O . GLU A 1 94 ? 4.735 -0.099 0.464 1.00 83.12 94 GLU A O 1
ATOM 779 N N . SER A 1 95 ? 6.034 1.728 0.552 1.00 87.12 95 SER A N 1
ATOM 780 C CA . SER A 1 95 ? 4.955 2.658 0.904 1.00 87.12 95 SER A CA 1
ATOM 781 C C . SER A 1 95 ? 3.710 2.616 -0.004 1.00 87.12 95 SER A C 1
ATOM 783 O O . SER A 1 95 ? 2.595 2.625 0.536 1.00 87.12 95 SER A O 1
ATOM 785 N N . PRO A 1 96 ? 3.816 2.496 -1.349 1.00 88.00 96 PRO A N 1
ATOM 786 C CA . PRO A 1 96 ? 2.646 2.345 -2.216 1.00 88.00 96 PRO A CA 1
ATOM 787 C C . PRO A 1 96 ? 1.898 1.035 -1.981 1.00 88.00 96 PRO A C 1
ATOM 789 O O . PRO A 1 96 ? 0.688 0.980 -2.181 1.00 88.00 96 PRO A O 1
ATOM 792 N N . LEU A 1 97 ? 2.598 -0.019 -1.551 1.00 88.06 97 LEU A N 1
ATOM 793 C CA . LEU A 1 97 ? 1.979 -1.316 -1.305 1.00 88.06 97 LEU A CA 1
ATOM 794 C C . LEU A 1 97 ? 1.164 -1.298 -0.024 1.00 88.06 97 LEU A C 1
ATOM 796 O O . LEU A 1 97 ? -0.013 -1.640 -0.076 1.00 88.06 97 LEU A O 1
ATOM 800 N N . SER A 1 98 ? 1.737 -0.838 1.091 1.00 89.56 98 SER A N 1
ATOM 801 C CA . SER A 1 98 ? 1.002 -0.715 2.358 1.00 89.56 98 SER A CA 1
ATOM 802 C C . SER A 1 98 ? -0.231 0.179 2.196 1.00 89.56 98 SER A C 1
ATOM 804 O O . SER A 1 98 ? -1.335 -0.183 2.610 1.00 89.56 98 SER A O 1
ATOM 806 N N . THR A 1 99 ? -0.072 1.297 1.479 1.00 91.12 99 THR A N 1
ATOM 807 C CA . THR A 1 99 ? -1.178 2.196 1.111 1.00 91.12 99 THR A CA 1
ATOM 808 C C . THR A 1 99 ? -2.227 1.482 0.250 1.00 91.12 99 THR A C 1
ATOM 810 O O . THR A 1 99 ? -3.426 1.612 0.496 1.00 91.12 99 THR A O 1
ATOM 813 N N . GLY A 1 100 ? -1.793 0.707 -0.748 1.00 90.06 100 GLY A N 1
ATOM 814 C CA . GLY A 1 100 ? -2.672 0.014 -1.691 1.00 90.06 100 GLY A CA 1
ATOM 815 C C . GLY A 1 100 ? -3.481 -1.089 -1.027 1.00 90.06 100 GLY A C 1
ATOM 816 O O . GLY A 1 100 ? -4.686 -1.184 -1.258 1.00 90.06 100 GLY A O 1
ATOM 817 N N . ILE A 1 101 ? -2.847 -1.868 -0.150 1.00 88.31 101 ILE A N 1
ATOM 818 C CA . ILE A 1 101 ? -3.502 -2.908 0.647 1.00 88.31 101 ILE A CA 1
ATOM 819 C C . ILE A 1 101 ? -4.584 -2.284 1.522 1.00 88.31 101 ILE A C 1
ATOM 821 O O . ILE A 1 101 ? -5.731 -2.732 1.479 1.00 88.31 101 ILE A O 1
ATOM 825 N N . ALA A 1 102 ? -4.240 -1.223 2.262 1.00 89.25 102 ALA A N 1
ATOM 826 C CA . ALA A 1 102 ? -5.208 -0.509 3.081 1.00 89.25 102 ALA A CA 1
ATOM 827 C C . ALA A 1 102 ? -6.385 -0.040 2.221 1.00 89.25 102 ALA A C 1
ATOM 829 O O . ALA A 1 102 ? -7.518 -0.407 2.516 1.00 89.25 102 ALA A O 1
ATOM 830 N N . TYR A 1 103 ? -6.123 0.665 1.113 1.0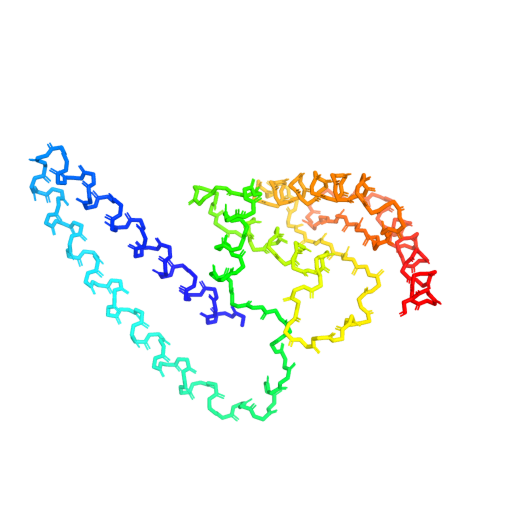0 89.44 103 TYR A N 1
ATOM 831 C CA . TYR A 1 103 ? -7.150 1.167 0.198 1.00 89.44 103 TYR A CA 1
ATOM 832 C C . TYR A 1 103 ? -8.104 0.071 -0.294 1.00 89.44 103 TYR A C 1
ATOM 834 O O . TYR A 1 103 ? -9.321 0.253 -0.220 1.00 89.44 103 TYR A O 1
ATOM 842 N N . HIS A 1 104 ? -7.576 -1.073 -0.740 1.00 87.50 104 HIS A N 1
ATOM 843 C CA . HIS A 1 104 ? -8.392 -2.186 -1.233 1.00 87.50 104 HIS A CA 1
ATOM 844 C C . HIS A 1 104 ? -9.267 -2.786 -0.136 1.00 87.50 104 HIS A C 1
ATOM 846 O O . HIS A 1 104 ? -10.430 -3.094 -0.393 1.00 87.50 104 HIS A O 1
ATOM 852 N N . ILE A 1 105 ? -8.739 -2.912 1.085 1.00 84.06 105 ILE A N 1
ATOM 853 C CA . ILE A 1 105 ? -9.518 -3.361 2.242 1.00 84.06 105 ILE A CA 1
ATOM 854 C C . ILE A 1 105 ? -10.618 -2.340 2.562 1.00 84.06 105 ILE A C 1
ATOM 856 O O . ILE A 1 105 ? -11.773 -2.732 2.720 1.00 84.06 105 ILE A O 1
ATOM 860 N N . MET A 1 106 ? -10.300 -1.039 2.587 1.00 82.31 106 MET A N 1
ATOM 861 C CA . MET A 1 106 ? -11.277 0.011 2.911 1.00 82.31 106 MET A CA 1
ATOM 862 C C . MET A 1 106 ? -12.461 0.041 1.938 1.00 82.31 106 MET A C 1
ATOM 864 O O . MET A 1 106 ? -13.596 0.278 2.349 1.00 82.31 106 MET A O 1
ATOM 868 N N . HIS A 1 107 ? -12.178 -0.183 0.652 1.00 82.44 107 HIS A N 1
ATOM 869 C CA . HIS A 1 107 ? -13.146 -0.092 -0.441 1.00 82.44 107 HIS A CA 1
ATOM 870 C C . HIS A 1 107 ? -13.759 -1.450 -0.816 1.00 82.44 107 HIS A C 1
ATOM 872 O O . HIS A 1 107 ? -14.538 -1.524 -1.763 1.00 82.44 107 HIS A O 1
ATOM 878 N N . GLY A 1 108 ? -13.420 -2.531 -0.102 1.00 78.50 108 GLY A N 1
ATOM 879 C CA . GLY A 1 108 ? -13.943 -3.871 -0.383 1.00 78.50 108 GLY A CA 1
ATOM 880 C C . GLY A 1 108 ? -13.535 -4.430 -1.752 1.00 78.50 108 GLY A C 1
ATOM 881 O O . GLY A 1 108 ? -14.249 -5.252 -2.313 1.00 78.50 108 GLY A O 1
ATOM 882 N N . LEU A 1 109 ? -12.392 -4.004 -2.295 1.00 79.62 109 LEU A N 1
ATOM 883 C CA . LEU A 1 109 ? -11.890 -4.395 -3.622 1.00 79.62 109 LEU A CA 1
ATOM 884 C C . LEU A 1 109 ? -11.101 -5.719 -3.604 1.00 79.62 109 LEU A C 1
ATOM 886 O O . LEU A 1 109 ? -10.337 -6.022 -4.522 1.00 79.62 109 LEU A O 1
ATOM 890 N N . THR A 1 110 ? -11.236 -6.512 -2.542 1.00 73.69 110 THR A N 1
ATOM 891 C CA . THR A 1 110 ? -10.600 -7.830 -2.429 1.00 73.69 110 THR A CA 1
ATOM 892 C C . THR A 1 110 ? -11.311 -8.855 -3.312 1.00 73.69 110 THR A C 1
ATOM 894 O O . THR A 1 110 ? -12.538 -8.859 -3.403 1.00 73.69 110 THR A O 1
ATOM 897 N N . ARG A 1 111 ? -10.551 -9.759 -3.945 1.00 61.62 111 ARG A N 1
ATOM 898 C CA . ARG A 1 111 ? -11.051 -10.664 -5.003 1.00 61.62 111 ARG A CA 1
ATOM 899 C C . ARG A 1 111 ? -12.148 -11.643 -4.571 1.00 61.62 111 ARG A C 1
ATOM 901 O O . ARG A 1 111 ? -12.803 -12.211 -5.437 1.00 61.62 111 ARG A O 1
ATOM 908 N N . SER A 1 112 ? -12.338 -11.863 -3.276 1.00 55.38 112 SER A N 1
ATOM 909 C CA . SER A 1 112 ? -13.263 -12.869 -2.747 1.00 55.38 112 SER A CA 1
ATOM 910 C C . SER A 1 112 ? -14.721 -12.420 -2.620 1.00 55.38 112 SER A C 1
ATOM 912 O O . SER A 1 112 ? -15.542 -13.263 -2.288 1.00 55.38 112 SER A O 1
ATOM 914 N N . GLY A 1 113 ? -15.093 -11.166 -2.913 1.00 48.97 113 GLY A N 1
ATOM 915 C CA . GLY A 1 113 ? -16.502 -10.714 -2.954 1.00 48.97 113 GLY A CA 1
ATOM 916 C C . GLY A 1 113 ? -17.249 -10.707 -1.607 1.00 48.97 113 GLY A C 1
ATOM 917 O O . GLY A 1 113 ? -18.178 -9.927 -1.422 1.00 48.97 113 GLY A O 1
ATOM 918 N N . GLU A 1 114 ? -16.812 -11.503 -0.638 1.00 49.53 114 GLU A N 1
ATOM 919 C CA . GLU A 1 114 ? -17.212 -11.442 0.756 1.00 49.53 114 GLU A CA 1
ATOM 920 C C . GLU A 1 114 ? -16.356 -10.387 1.461 1.00 49.53 114 GLU A C 1
ATOM 922 O O . GLU A 1 114 ? -15.133 -10.325 1.291 1.00 49.53 114 GLU A O 1
ATOM 927 N N . ARG A 1 115 ? -16.988 -9.536 2.279 1.00 52.50 115 ARG A N 1
ATOM 928 C CA . ARG A 1 115 ? -16.259 -8.774 3.299 1.00 52.50 115 ARG A CA 1
ATOM 929 C C . ARG A 1 115 ? -15.505 -9.814 4.126 1.00 52.50 115 ARG A C 1
ATOM 931 O O . ARG A 1 115 ? -16.138 -10.530 4.884 1.00 52.50 115 ARG A O 1
ATOM 938 N N . ASN A 1 116 ? -14.193 -9.935 3.926 1.00 57.19 116 ASN A N 1
ATOM 939 C CA . ASN A 1 116 ? -13.333 -11.048 4.366 1.00 57.19 116 ASN A CA 1
ATOM 940 C C . ASN A 1 116 ? -13.205 -11.251 5.895 1.00 57.19 116 ASN A C 1
ATOM 942 O O . ASN A 1 116 ? -12.134 -11.606 6.380 1.00 57.19 116 ASN A O 1
ATOM 946 N N . GLY A 1 117 ? -14.228 -10.956 6.699 1.00 65.75 117 GLY A N 1
ATOM 947 C CA . GLY A 1 117 ? -14.147 -10.995 8.158 1.00 65.75 117 GLY A CA 1
ATOM 948 C C . GLY A 1 117 ? -13.053 -10.081 8.725 1.00 65.75 117 GLY A C 1
ATOM 949 O O . GLY A 1 117 ? -12.666 -10.231 9.883 1.00 65.75 117 GLY A O 1
ATOM 950 N N . ILE A 1 118 ? -12.521 -9.149 7.920 1.00 77.94 118 ILE A N 1
ATOM 951 C CA . ILE A 1 118 ? -11.458 -8.237 8.336 1.00 77.94 118 ILE A CA 1
ATOM 952 C C . ILE A 1 118 ? -12.097 -7.190 9.237 1.00 77.94 118 ILE A C 1
ATOM 954 O O . ILE A 1 118 ? -12.806 -6.293 8.785 1.00 77.94 118 ILE A O 1
ATOM 958 N N . CYS A 1 119 ? -11.833 -7.333 10.528 1.00 80.12 119 CYS A N 1
ATOM 959 C CA . CYS A 1 119 ? -12.363 -6.470 11.571 1.00 80.12 119 CYS A CA 1
ATOM 960 C C . CYS A 1 119 ? -11.418 -5.325 11.953 1.00 80.12 119 CYS A C 1
ATOM 962 O O . CYS A 1 119 ? -11.826 -4.492 12.749 1.00 80.12 119 CYS A O 1
ATOM 964 N N . GLY A 1 120 ? -10.208 -5.249 11.382 1.00 85.88 120 GLY A N 1
ATOM 965 C CA . GLY A 1 120 ? -9.242 -4.170 11.610 1.00 85.88 120 GLY A CA 1
ATOM 966 C C . GLY A 1 120 ? -7.933 -4.360 10.839 1.00 85.88 120 GLY A C 1
ATOM 967 O O . GLY A 1 120 ? -7.678 -5.432 10.289 1.00 85.88 120 GLY A O 1
ATOM 968 N N . ILE A 1 121 ? -7.102 -3.314 10.800 1.00 88.62 121 ILE A N 1
ATOM 969 C CA . ILE A 1 121 ? -5.773 -3.327 10.168 1.00 88.62 121 ILE A CA 1
ATOM 970 C C . ILE A 1 121 ? -4.706 -3.021 11.223 1.00 88.62 121 ILE A C 1
ATOM 972 O O . ILE A 1 121 ? -4.714 -1.953 11.831 1.00 88.62 121 ILE A O 1
ATOM 976 N N . PHE A 1 122 ? -3.761 -3.943 11.408 1.00 91.25 122 PHE A N 1
ATOM 977 C CA . PHE A 1 122 ? -2.566 -3.707 12.214 1.00 91.25 122 PHE A CA 1
ATOM 978 C C . PHE A 1 122 ? -1.370 -3.455 11.296 1.00 91.25 122 PHE A C 1
ATOM 980 O O . PHE A 1 122 ? -0.860 -4.383 10.669 1.00 91.25 122 PHE A O 1
ATOM 987 N N . HIS A 1 123 ? -0.962 -2.195 11.172 1.00 91.00 123 HIS A N 1
ATOM 988 C CA . HIS A 1 123 ? 0.149 -1.788 10.317 1.00 91.00 123 HIS A CA 1
ATOM 989 C C . HIS A 1 123 ? 1.445 -1.762 11.128 1.00 91.00 123 HIS A C 1
ATOM 991 O O . HIS A 1 123 ? 1.540 -1.006 12.092 1.00 91.00 123 HIS A O 1
ATOM 997 N N . LEU A 1 124 ? 2.432 -2.569 10.741 1.00 87.88 124 LEU A N 1
ATOM 998 C CA . LEU A 1 124 ? 3.703 -2.707 11.450 1.00 87.88 124 LEU A CA 1
ATOM 999 C C . LEU A 1 124 ? 4.870 -2.375 10.518 1.00 87.88 124 LEU A C 1
ATOM 1001 O O . LEU A 1 124 ? 4.985 -2.981 9.456 1.00 87.88 124 LEU A O 1
ATOM 1005 N N . GLY A 1 125 ? 5.761 -1.481 10.949 1.00 85.69 125 GLY A N 1
ATOM 1006 C CA . GLY A 1 125 ? 6.937 -1.085 10.170 1.00 85.69 125 GLY A CA 1
ATOM 1007 C C . GLY A 1 125 ? 8.186 -0.824 11.021 1.00 85.69 125 GLY A C 1
ATOM 1008 O O . GLY A 1 125 ? 8.083 -0.661 12.236 1.00 85.69 125 GLY A O 1
ATOM 1009 N N . PRO A 1 126 ? 9.394 -0.791 10.435 1.00 86.06 126 PRO A N 1
ATOM 1010 C CA . PRO A 1 126 ? 10.596 -0.420 11.177 1.00 86.06 126 PRO A CA 1
ATOM 1011 C C . PRO A 1 126 ? 10.549 1.039 11.651 1.00 86.06 126 PRO A C 1
ATOM 1013 O O . PRO A 1 126 ? 10.215 1.950 10.888 1.00 86.06 126 PRO A O 1
ATOM 1016 N N . PHE A 1 127 ? 10.937 1.276 12.906 1.00 81.12 127 PHE A N 1
ATOM 1017 C CA . PHE A 1 127 ? 11.089 2.623 13.452 1.00 81.12 127 PHE A CA 1
ATOM 1018 C C . PHE A 1 127 ? 12.118 3.408 12.624 1.00 81.12 127 PHE A C 1
ATOM 1020 O O . PHE A 1 127 ? 13.133 2.857 12.205 1.00 81.12 127 PHE A O 1
ATOM 1027 N N . THR A 1 128 ? 11.857 4.695 12.374 1.00 83.25 128 THR A N 1
ATOM 1028 C CA . THR A 1 128 ? 12.628 5.596 11.481 1.00 83.25 128 THR A CA 1
ATOM 1029 C C . THR A 1 128 ? 12.568 5.309 9.976 1.00 83.25 128 THR A C 1
ATOM 1031 O O . THR A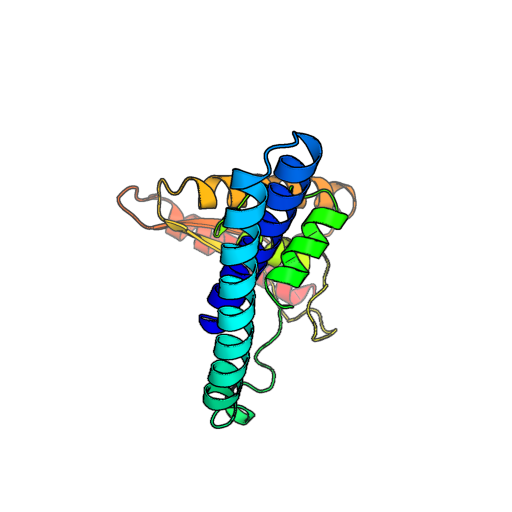 1 12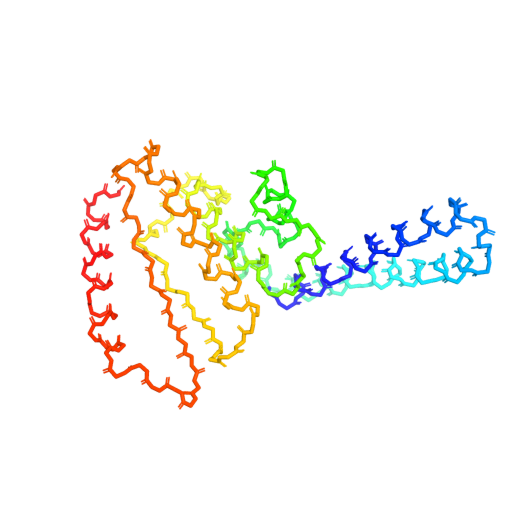8 ? 13.134 6.078 9.194 1.00 83.25 128 THR A O 1
ATOM 1034 N N . CYS A 1 129 ? 11.859 4.270 9.523 1.00 86.94 129 CYS A N 1
ATOM 1035 C CA . CYS A 1 129 ? 11.721 4.037 8.091 1.00 86.94 129 CYS A CA 1
ATOM 1036 C C . CYS A 1 129 ? 10.839 5.107 7.440 1.00 86.94 129 CYS A C 1
ATOM 1038 O O . CYS A 1 129 ? 9.627 5.158 7.640 1.00 86.94 129 CYS A O 1
ATOM 1040 N N . MET A 1 130 ? 11.452 5.946 6.602 1.00 87.25 130 MET A N 1
ATOM 1041 C CA . MET A 1 130 ? 10.760 7.028 5.897 1.00 87.25 130 MET A CA 1
ATOM 1042 C C . MET A 1 130 ? 9.593 6.519 5.038 1.00 87.25 130 MET A C 1
ATOM 1044 O O . MET A 1 130 ? 8.562 7.182 4.959 1.00 87.25 130 MET A O 1
ATOM 1048 N N . GLN A 1 131 ? 9.738 5.352 4.401 1.00 85.88 131 GLN A N 1
ATOM 1049 C CA . GLN A 1 131 ? 8.678 4.778 3.565 1.00 85.88 131 GLN A CA 1
ATOM 1050 C C . GLN A 1 131 ? 7.451 4.405 4.405 1.00 85.88 131 GLN A C 1
ATOM 1052 O O . GLN A 1 131 ? 6.324 4.700 4.010 1.00 85.88 131 GLN A O 1
ATOM 1057 N N . GLU A 1 132 ? 7.663 3.863 5.601 1.00 86.19 132 GLU A N 1
ATOM 1058 C CA . GLU A 1 132 ? 6.575 3.524 6.519 1.00 86.19 132 GLU A CA 1
ATOM 1059 C C . GLU A 1 132 ? 5.878 4.754 7.091 1.00 86.19 132 GLU A C 1
ATOM 1061 O O . GLU A 1 132 ? 4.651 4.770 7.225 1.00 86.19 132 GLU A O 1
ATOM 1066 N N . SER A 1 133 ? 6.626 5.826 7.359 1.00 87.38 133 SER A N 1
ATOM 1067 C CA . SER A 1 133 ? 6.035 7.106 7.760 1.00 87.38 133 SER A CA 1
ATOM 1068 C C . SER A 1 133 ? 5.141 7.688 6.661 1.00 87.38 133 SER A C 1
ATOM 1070 O O . SER A 1 133 ? 4.053 8.187 6.951 1.00 87.38 133 SER A O 1
ATOM 1072 N N . VAL A 1 134 ? 5.561 7.590 5.392 1.00 89.50 134 VAL A N 1
ATOM 1073 C CA . VAL A 1 134 ? 4.750 8.023 4.240 1.00 89.50 134 VAL A CA 1
ATOM 1074 C C . VAL A 1 134 ? 3.485 7.174 4.110 1.00 89.50 134 VAL A C 1
ATOM 1076 O O . VAL A 1 134 ? 2.400 7.733 3.938 1.00 89.50 134 VAL A O 1
ATOM 1079 N N . ALA A 1 135 ? 3.602 5.848 4.231 1.00 90.62 135 ALA A N 1
ATOM 1080 C CA . ALA A 1 135 ? 2.452 4.947 4.192 1.00 90.62 135 ALA A CA 1
ATOM 1081 C C . ALA A 1 135 ? 1.452 5.263 5.310 1.00 90.62 135 ALA A C 1
ATOM 1083 O O . ALA A 1 135 ? 0.267 5.441 5.042 1.00 90.62 135 ALA A O 1
ATOM 1084 N N . THR A 1 136 ? 1.940 5.412 6.543 1.00 91.31 136 THR A N 1
ATOM 1085 C CA . THR A 1 136 ? 1.127 5.737 7.723 1.00 91.31 136 THR A CA 1
ATOM 1086 C C . THR A 1 136 ? 0.345 7.031 7.514 1.00 91.31 136 THR A C 1
ATOM 1088 O O . THR A 1 136 ? -0.885 7.020 7.555 1.00 91.31 136 THR A O 1
ATOM 1091 N N . ALA A 1 137 ? 1.034 8.124 7.169 1.00 91.25 137 ALA A N 1
ATOM 1092 C CA . ALA A 1 137 ? 0.390 9.416 6.938 1.00 91.25 137 ALA A CA 1
ATOM 1093 C C . ALA A 1 137 ? -0.665 9.351 5.821 1.00 91.25 137 ALA A C 1
ATOM 1095 O O . ALA A 1 137 ? -1.727 9.975 5.912 1.00 91.25 137 ALA A O 1
ATOM 1096 N N . LYS A 1 138 ? -0.395 8.582 4.758 1.00 91.50 138 LYS A N 1
ATOM 1097 C CA . LYS A 1 138 ? -1.331 8.441 3.643 1.00 91.50 138 LYS A CA 1
ATOM 1098 C C . LYS A 1 138 ? -2.554 7.609 4.023 1.00 91.50 138 LYS A C 1
ATOM 1100 O O . LYS A 1 138 ? -3.668 8.009 3.690 1.00 91.50 138 LYS A O 1
ATOM 1105 N N . ILE A 1 139 ? -2.367 6.498 4.733 1.00 91.50 139 ILE A N 1
ATOM 1106 C CA . ILE A 1 139 ? -3.460 5.658 5.237 1.00 91.50 139 ILE A CA 1
ATOM 1107 C C . ILE A 1 139 ? -4.372 6.478 6.151 1.00 91.50 139 ILE A C 1
ATOM 1109 O O . ILE A 1 139 ? -5.581 6.505 5.928 1.00 91.50 139 ILE A O 1
ATOM 1113 N N . GLU A 1 140 ? -3.814 7.221 7.107 1.00 91.00 140 GLU A N 1
ATOM 1114 C CA . GLU A 1 140 ? -4.597 8.080 8.002 1.00 91.00 140 GLU A CA 1
ATOM 1115 C C . GLU A 1 140 ? -5.399 9.145 7.243 1.00 91.00 140 GLU A C 1
ATOM 1117 O O . GLU A 1 140 ? -6.587 9.349 7.519 1.00 91.00 140 GLU A O 1
ATOM 1122 N N . ALA A 1 141 ? -4.780 9.798 6.253 1.00 91.19 141 ALA A N 1
ATOM 1123 C CA . ALA A 1 141 ? -5.455 10.784 5.415 1.00 91.19 141 ALA A CA 1
ATOM 1124 C C . ALA A 1 141 ? -6.629 10.163 4.639 1.00 91.19 141 ALA A C 1
ATOM 1126 O O . ALA A 1 141 ? -7.738 10.706 4.666 1.00 91.19 141 ALA A O 1
ATOM 1127 N N . MET A 1 142 ? -6.416 9.002 4.009 1.00 90.31 142 MET A N 1
ATOM 1128 C CA . MET A 1 142 ? -7.468 8.279 3.287 1.00 90.31 142 MET A CA 1
ATOM 1129 C C . MET A 1 142 ? -8.609 7.874 4.219 1.00 90.31 142 MET A C 1
ATOM 1131 O O . MET A 1 142 ? -9.772 8.095 3.893 1.00 90.31 142 MET A O 1
ATOM 1135 N N . VAL A 1 143 ? -8.299 7.331 5.399 1.00 87.75 143 VAL A N 1
ATOM 1136 C CA . VAL A 1 143 ? -9.305 6.946 6.401 1.00 87.75 143 VAL A CA 1
ATOM 1137 C C . VAL A 1 143 ? -10.130 8.149 6.829 1.00 87.75 143 VAL A C 1
ATOM 1139 O O . VAL A 1 143 ? -11.355 8.057 6.917 1.00 87.75 143 VAL A O 1
ATOM 1142 N N . LYS A 1 144 ? -9.483 9.290 7.084 1.00 88.25 144 LYS A N 1
ATOM 1143 C CA . LYS A 1 144 ? -10.166 10.520 7.492 1.00 88.25 144 LYS A CA 1
ATOM 1144 C C . LYS A 1 144 ? -11.133 11.012 6.418 1.00 88.25 144 LYS A C 1
ATOM 1146 O O . LYS A 1 144 ? -12.274 11.330 6.747 1.00 88.25 144 LYS A O 1
ATOM 1151 N N . GLU A 1 145 ? -10.712 11.057 5.155 1.00 88.31 145 GLU A N 1
ATOM 1152 C CA . GLU A 1 145 ? -11.590 11.462 4.048 1.00 88.31 145 GLU A CA 1
ATOM 1153 C C . GLU A 1 145 ? -12.708 10.449 3.801 1.00 88.31 145 GLU A C 1
ATOM 1155 O O . GLU A 1 145 ? -13.868 10.825 3.613 1.00 88.31 145 GLU A O 1
ATOM 1160 N N . TYR A 1 146 ? -12.391 9.159 3.871 1.00 85.00 146 TYR A N 1
ATOM 1161 C CA . TYR A 1 146 ? -13.371 8.105 3.665 1.00 85.00 146 TYR A CA 1
ATOM 1162 C C . TYR A 1 146 ? -14.446 8.106 4.762 1.00 85.00 146 TYR A C 1
ATOM 1164 O O . TYR A 1 146 ? -15.631 7.978 4.448 1.00 85.00 146 TYR A O 1
ATOM 1172 N N . LYS A 1 147 ? -14.071 8.361 6.026 1.00 84.62 147 LYS A N 1
ATOM 1173 C CA . LYS A 1 147 ? -15.002 8.528 7.160 1.00 84.62 147 LYS A CA 1
ATOM 1174 C C . LYS A 1 147 ? -15.981 9.688 6.978 1.00 84.62 147 LYS A C 1
ATOM 1176 O O . LYS A 1 147 ? -17.110 9.586 7.443 1.00 84.62 147 LYS A O 1
ATOM 1181 N N . LYS A 1 148 ? -15.606 10.771 6.283 1.00 87.88 148 LYS A N 1
ATOM 1182 C CA . LYS A 1 148 ? -16.550 11.872 5.995 1.00 87.88 148 LYS A CA 1
ATOM 1183 C C . LYS A 1 148 ? -17.711 11.414 5.114 1.00 87.88 148 LYS A C 1
ATOM 1185 O O . LYS A 1 148 ? -18.829 11.883 5.287 1.00 87.88 148 LYS A O 1
ATOM 1190 N N . LYS A 1 149 ? -17.434 10.515 4.164 1.00 85.38 149 LYS A N 1
ATOM 1191 C CA . LYS A 1 149 ? -18.433 9.957 3.237 1.00 85.38 149 LYS A CA 1
ATOM 1192 C C . LYS A 1 149 ? -19.155 8.745 3.830 1.00 85.38 149 LYS A C 1
ATOM 1194 O O . LYS A 1 149 ? -20.317 8.516 3.522 1.00 85.38 149 LYS A O 1
ATOM 1199 N N . HIS A 1 150 ? -18.477 8.006 4.705 1.00 80.00 150 HIS A N 1
ATOM 1200 C CA . HIS A 1 150 ? -18.978 6.797 5.350 1.00 80.00 150 HIS A CA 1
ATOM 1201 C C . HIS A 1 150 ? -18.791 6.904 6.872 1.00 80.00 150 HIS A C 1
ATOM 1203 O O . HIS A 1 150 ? -17.892 6.273 7.428 1.00 80.00 150 HIS A O 1
ATOM 1209 N N . PRO A 1 151 ? -19.621 7.695 7.577 1.00 73.50 151 PRO A N 1
ATOM 1210 C CA . PRO A 1 151 ? -19.449 7.951 9.012 1.00 73.50 151 PRO A CA 1
ATOM 1211 C C . PRO A 1 151 ? -19.640 6.699 9.878 1.00 73.50 151 PRO A C 1
ATOM 1213 O O . PRO A 1 151 ? -19.155 6.634 11.004 1.00 73.50 151 PRO A O 1
ATOM 1216 N N . THR A 1 152 ? -20.320 5.684 9.344 1.00 67.94 152 THR A N 1
ATOM 1217 C CA . THR A 1 152 ? -20.509 4.372 9.974 1.00 67.94 152 THR A CA 1
ATOM 1218 C C . THR A 1 152 ? -19.353 3.406 9.712 1.00 67.94 152 THR A C 1
ATOM 1220 O O . THR A 1 152 ? -19.328 2.314 10.282 1.00 67.94 152 THR A O 1
ATOM 1223 N N . LEU A 1 153 ? -18.381 3.786 8.873 1.00 64.88 153 LEU A N 1
ATOM 1224 C CA . LEU A 1 153 ? -17.201 2.981 8.605 1.00 64.88 153 LEU A CA 1
ATOM 1225 C C . LEU A 1 153 ? -16.177 3.156 9.732 1.00 64.88 153 LEU A C 1
ATOM 1227 O O . LEU A 1 153 ? -15.591 4.220 9.937 1.00 64.88 153 LEU A O 1
ATOM 1231 N N . VAL A 1 154 ? -15.957 2.065 10.457 1.00 60.72 154 VAL A N 1
ATOM 1232 C CA . VAL A 1 154 ? -15.122 2.041 11.656 1.00 60.72 154 VAL A CA 1
ATOM 1233 C C . VAL A 1 154 ? -14.302 0.750 11.681 1.00 60.72 154 VAL A C 1
ATOM 1235 O O . VAL A 1 154 ? -14.323 0.056 12.688 1.00 60.72 154 VAL A O 1
ATOM 1238 N N . PHE A 1 155 ? -13.616 0.362 10.597 1.00 72.88 155 PHE A N 1
ATOM 1239 C CA . PHE A 1 155 ? -12.552 -0.631 10.790 1.00 72.88 155 PHE A CA 1
ATOM 1240 C C . PHE A 1 155 ? -11.383 0.090 11.485 1.00 72.88 155 PHE A C 1
ATOM 1242 O O . PHE A 1 155 ? -10.895 1.101 10.968 1.00 72.88 155 PHE A O 1
ATOM 1249 N N . PRO A 1 156 ? -11.001 -0.328 12.701 1.00 86.69 156 PRO A N 1
ATOM 1250 C CA . PRO A 1 156 ? -9.885 0.255 13.417 1.00 86.69 156 PRO A CA 1
ATOM 1251 C C . PRO A 1 156 ? -8.593 0.025 12.634 1.00 86.69 156 PRO A C 1
ATOM 1253 O O . PRO A 1 156 ? -8.407 -1.006 11.982 1.00 86.69 156 PRO A O 1
ATOM 1256 N N . ILE A 1 157 ? -7.699 1.007 12.709 1.00 89.00 157 ILE A N 1
ATOM 1257 C CA . ILE A 1 157 ? -6.329 0.901 12.220 1.00 89.00 157 ILE A CA 1
ATOM 1258 C C . ILE A 1 157 ? -5.421 1.357 13.349 1.00 89.00 157 ILE A C 1
ATOM 1260 O O . ILE A 1 157 ? -5.658 2.417 13.927 1.00 89.00 157 ILE A O 1
ATOM 1264 N N . ILE A 1 158 ? -4.400 0.563 13.650 1.00 90.75 158 ILE A N 1
ATOM 1265 C CA . ILE A 1 158 ? -3.311 0.952 14.543 1.00 90.75 158 ILE A CA 1
ATOM 1266 C C . ILE A 1 158 ? -1.986 0.813 13.799 1.00 90.75 158 ILE A C 1
ATOM 1268 O O . ILE A 1 158 ? -1.778 -0.142 13.044 1.00 90.75 158 ILE A O 1
ATOM 1272 N N . HIS A 1 159 ? -1.111 1.794 14.002 1.00 90.00 159 HIS A N 1
ATOM 1273 C CA . HIS A 1 159 ? 0.232 1.838 13.446 1.00 90.00 159 HIS A CA 1
ATOM 1274 C C . HIS A 1 159 ? 1.234 1.565 14.568 1.00 90.00 159 HIS A C 1
ATOM 1276 O O . HIS A 1 159 ? 1.283 2.303 15.548 1.00 90.00 159 HIS A O 1
ATOM 1282 N N . ALA A 1 160 ? 2.022 0.504 14.428 1.00 88.81 160 ALA A N 1
ATOM 1283 C CA . ALA A 1 160 ? 3.079 0.141 15.359 1.00 88.81 160 ALA A CA 1
ATOM 1284 C C . ALA A 1 160 ? 4.434 0.123 14.658 1.00 88.81 160 ALA A C 1
ATOM 1286 O O . ALA A 1 160 ? 4.537 -0.118 13.452 1.00 88.81 160 ALA A O 1
ATOM 1287 N N . PHE A 1 161 ? 5.485 0.340 15.444 1.00 86.56 161 PHE A N 1
ATOM 1288 C CA . PHE A 1 161 ? 6.852 0.335 14.954 1.00 86.56 161 PHE A CA 1
ATOM 1289 C C . PHE A 1 161 ? 7.715 -0.631 15.760 1.00 86.56 161 PHE A C 1
ATOM 1291 O O . PHE A 1 161 ? 7.585 -0.696 16.981 1.00 86.56 161 PHE A O 1
ATOM 1298 N N . PHE A 1 162 ? 8.600 -1.370 15.090 1.00 84.69 162 PHE A N 1
ATOM 1299 C CA . PHE A 1 162 ? 9.616 -2.196 15.749 1.00 84.69 162 PHE A CA 1
ATOM 1300 C C . PHE A 1 162 ? 10.998 -1.531 15.663 1.00 84.69 162 PHE A C 1
ATOM 1302 O O . PHE A 1 162 ? 11.332 -0.925 14.644 1.00 84.69 162 PHE A O 1
ATOM 1309 N N . GLY A 1 163 ? 11.807 -1.638 16.720 1.00 78.31 163 GLY A N 1
ATOM 1310 C CA . GLY A 1 163 ? 13.146 -1.037 16.807 1.00 78.31 163 GLY A CA 1
ATOM 1311 C C . GLY A 1 163 ? 13.396 -0.331 18.143 1.00 78.31 163 GLY A C 1
ATOM 1312 O O . GLY A 1 163 ? 12.636 -0.506 19.091 1.00 78.31 163 GLY A O 1
ATOM 1313 N N . ASP A 1 164 ? 14.447 0.488 18.204 1.00 69.12 164 ASP A N 1
ATOM 1314 C CA . ASP A 1 164 ? 14.993 1.067 19.448 1.00 69.12 164 ASP A CA 1
ATOM 1315 C C . ASP A 1 164 ? 14.126 2.152 20.119 1.00 69.12 164 ASP A C 1
ATOM 1317 O O . ASP A 1 164 ? 14.538 2.755 21.109 1.00 69.12 164 ASP A O 1
ATOM 1321 N N . SER A 1 165 ? 12.916 2.412 19.618 1.00 62.38 165 SER A N 1
ATOM 1322 C CA . SER A 1 165 ? 11.948 3.284 20.286 1.00 62.38 165 SER A CA 1
ATOM 1323 C C . SER A 1 165 ? 10.776 2.455 20.803 1.00 62.38 165 SER A C 1
ATOM 1325 O O . SER A 1 165 ? 9.862 2.135 20.038 1.00 62.38 165 SER A O 1
ATOM 1327 N N . PRO A 1 166 ? 10.779 2.083 22.093 1.00 63.03 166 PRO A N 1
ATOM 1328 C CA . PRO A 1 166 ? 9.634 1.418 22.681 1.00 63.03 166 PRO A CA 1
ATOM 1329 C C . PRO A 1 166 ? 8.505 2.439 22.847 1.00 63.03 166 PRO A C 1
ATOM 1331 O O . PRO A 1 166 ? 8.594 3.347 23.676 1.00 63.03 166 PRO A O 1
ATOM 1334 N N . ASN A 1 167 ? 7.414 2.281 22.091 1.00 77.44 167 ASN A N 1
ATOM 1335 C CA . ASN A 1 167 ? 6.137 2.849 22.516 1.00 77.44 167 ASN A CA 1
ATOM 1336 C C . ASN A 1 167 ? 5.714 2.094 23.784 1.00 77.44 167 ASN A C 1
ATOM 1338 O O . ASN A 1 167 ? 5.238 0.961 23.712 1.00 77.44 167 ASN A O 1
ATOM 1342 N N . THR A 1 168 ? 5.900 2.719 24.948 1.00 80.75 168 THR A N 1
ATOM 1343 C CA . THR A 1 168 ? 5.583 2.128 26.258 1.00 80.75 168 THR A CA 1
ATOM 1344 C C . THR A 1 168 ? 4.102 1.793 26.420 1.00 80.75 168 THR A C 1
ATOM 1346 O O . THR A 1 168 ? 3.750 1.022 27.306 1.00 80.75 168 THR A O 1
ATOM 1349 N N . ASN A 1 169 ? 3.237 2.353 25.570 1.00 86.50 169 ASN A N 1
ATOM 1350 C CA . ASN A 1 169 ? 1.794 2.142 25.604 1.00 86.50 169 ASN A CA 1
ATOM 1351 C C . ASN A 1 169 ? 1.303 1.128 24.563 1.00 86.50 169 ASN A C 1
ATOM 1353 O O . ASN A 1 169 ? 0.097 0.900 24.482 1.00 86.50 169 ASN A O 1
ATOM 1357 N N . LEU A 1 170 ? 2.197 0.506 23.782 1.00 86.88 170 LEU A N 1
ATOM 1358 C CA . LEU A 1 170 ? 1.808 -0.359 22.665 1.00 86.88 170 LEU A CA 1
ATOM 1359 C C . LEU A 1 170 ? 0.878 -1.504 23.095 1.00 86.88 170 LEU A C 1
ATOM 1361 O O . LEU A 1 170 ? -0.091 -1.792 22.401 1.00 86.88 170 LEU A O 1
ATOM 1365 N N . GLU A 1 171 ? 1.124 -2.132 24.248 1.00 87.31 171 GLU A N 1
ATOM 1366 C CA . GLU A 1 171 ? 0.250 -3.196 24.767 1.00 87.31 171 GLU A CA 1
ATOM 1367 C C . GLU A 1 171 ? -1.178 -2.698 25.016 1.00 87.31 171 GLU A C 1
ATOM 1369 O O . GLU A 1 171 ? -2.149 -3.343 24.614 1.00 87.31 171 GLU A O 1
ATOM 1374 N N . SER A 1 172 ? -1.307 -1.520 25.628 1.00 91.44 172 SER A N 1
ATOM 1375 C CA . SER A 1 172 ? -2.596 -0.879 25.887 1.00 91.44 172 SER A CA 1
ATOM 1376 C C . SER A 1 172 ? -3.303 -0.497 24.586 1.00 91.44 172 SER A C 1
ATOM 1378 O O . SER A 1 172 ? -4.506 -0.720 24.448 1.00 91.44 172 SER A O 1
ATOM 1380 N N . GLU A 1 173 ? -2.571 0.037 23.607 1.00 90.44 173 GLU A N 1
ATOM 1381 C CA . GLU A 1 173 ? -3.129 0.381 22.297 1.00 90.44 173 GLU A CA 1
ATOM 1382 C C . GLU A 1 173 ? -3.598 -0.868 21.534 1.00 90.44 173 GLU A C 1
ATOM 1384 O O . GLU A 1 173 ? -4.690 -0.862 20.964 1.00 90.44 173 GLU A O 1
ATOM 1389 N N . ILE A 1 174 ? -2.833 -1.966 21.580 1.00 91.94 174 ILE A N 1
ATOM 1390 C CA . ILE A 1 174 ? -3.226 -3.258 20.998 1.00 91.94 174 ILE A CA 1
ATOM 1391 C C . ILE A 1 174 ? -4.479 -3.806 21.690 1.00 91.94 174 ILE A C 1
ATOM 1393 O O . ILE A 1 174 ? -5.372 -4.317 21.012 1.00 91.94 174 ILE A O 1
ATOM 1397 N N . ALA A 1 175 ? -4.579 -3.696 23.018 1.00 92.69 175 ALA A N 1
ATOM 1398 C CA . ALA A 1 175 ? -5.762 -4.133 23.755 1.00 92.69 175 ALA A CA 1
ATOM 1399 C C . ALA A 1 175 ? -7.014 -3.351 23.325 1.00 92.69 175 ALA A C 1
ATOM 1401 O O . ALA A 1 175 ? -8.036 -3.956 22.999 1.00 92.69 175 ALA A O 1
ATOM 1402 N N . VAL A 1 176 ? -6.923 -2.020 23.231 1.00 92.06 176 VAL A N 1
ATOM 1403 C CA . VAL A 1 176 ? -8.027 -1.174 22.745 1.00 92.06 176 VAL A CA 1
ATOM 1404 C C . VAL A 1 176 ? -8.378 -1.499 21.293 1.00 92.06 176 VAL A C 1
ATOM 1406 O O . VAL A 1 176 ? -9.555 -1.650 20.966 1.00 92.06 176 VAL A O 1
ATOM 1409 N N . PHE A 1 177 ? -7.375 -1.652 20.427 1.00 92.44 177 PHE A N 1
ATOM 1410 C CA . PHE A 1 177 ? -7.569 -2.033 19.028 1.00 92.44 177 PHE A CA 1
ATOM 1411 C C . PHE A 1 177 ? -8.307 -3.370 18.902 1.00 92.44 177 PHE A C 1
ATOM 1413 O O . PHE A 1 177 ? -9.250 -3.495 18.122 1.00 92.44 177 PHE A O 1
ATOM 1420 N N . ARG A 1 178 ? -7.919 -4.366 19.702 1.00 91.94 178 ARG A N 1
ATOM 1421 C CA . ARG A 1 178 ? -8.572 -5.676 19.736 1.00 91.94 178 ARG A CA 1
ATOM 1422 C C . ARG A 1 178 ? -10.044 -5.568 20.142 1.00 91.94 178 ARG A C 1
ATOM 1424 O O . ARG A 1 178 ? -10.885 -6.187 19.493 1.00 91.94 178 ARG A O 1
ATOM 1431 N N . GLU A 1 179 ? -10.365 -4.782 21.166 1.00 90.56 179 GLU A N 1
ATOM 1432 C CA . GLU A 1 179 ? -11.760 -4.574 21.575 1.00 90.56 179 GLU A CA 1
ATOM 1433 C C . GLU A 1 179 ? -12.575 -3.865 20.485 1.00 90.56 179 GLU A C 1
ATOM 1435 O O . GLU A 1 179 ? -13.701 -4.267 20.187 1.00 90.56 179 GLU A O 1
ATOM 1440 N N . GLN A 1 180 ? -11.986 -2.875 19.805 1.00 88.75 180 GLN A N 1
ATOM 1441 C CA . GLN A 1 180 ? -12.612 -2.240 18.642 1.00 88.75 180 GLN A CA 1
ATOM 1442 C C . GLN A 1 180 ? -12.875 -3.253 17.520 1.00 88.75 180 GLN A C 1
ATOM 1444 O O . GLN A 1 180 ? -13.959 -3.246 16.939 1.00 88.75 180 GLN A O 1
ATOM 1449 N N . CYS A 1 181 ? -11.932 -4.156 17.241 1.00 88.38 181 CYS A N 1
ATOM 1450 C CA . CYS A 1 181 ? -12.114 -5.229 16.263 1.00 88.38 181 CYS A CA 1
ATOM 1451 C C . CYS A 1 181 ? -13.286 -6.151 16.638 1.00 88.38 181 CYS A C 1
ATOM 1453 O O . CYS A 1 181 ? -14.121 -6.448 15.782 1.00 88.38 181 CYS A O 1
ATOM 1455 N N . TYR A 1 182 ? -13.401 -6.576 17.902 1.00 87.44 182 TYR A N 1
ATOM 1456 C CA . TYR A 1 182 ? -14.513 -7.431 18.338 1.00 87.44 182 TYR A CA 1
ATOM 1457 C C . TYR A 1 182 ? -15.869 -6.755 18.208 1.00 87.44 182 TYR A C 1
ATOM 1459 O O . TYR A 1 182 ? -16.785 -7.346 17.639 1.00 87.44 182 TYR A O 1
ATOM 1467 N N . GLN A 1 183 ? -15.974 -5.495 18.630 1.00 83.44 183 GLN A N 1
ATOM 1468 C CA . GLN A 1 183 ? -17.201 -4.719 18.453 1.00 83.44 183 GLN A CA 1
ATOM 1469 C C . GLN A 1 183 ? -17.620 -4.633 16.982 1.00 83.44 183 GLN A C 1
ATOM 1471 O O . GLN A 1 183 ? -18.806 -4.533 16.687 1.00 83.44 183 GLN A O 1
ATOM 1476 N N . LYS A 1 184 ? -16.662 -4.654 16.047 1.00 76.31 184 LYS A N 1
ATOM 1477 C CA . LYS A 1 184 ? -16.941 -4.575 14.608 1.00 76.31 184 LYS A CA 1
ATOM 1478 C C . LYS A 1 184 ? -17.249 -5.908 13.974 1.00 76.31 184 LYS A C 1
ATOM 1480 O O . LYS A 1 184 ? -18.074 -5.935 13.069 1.00 76.31 184 LYS A O 1
ATOM 1485 N N . ARG A 1 185 ? -16.636 -6.989 14.451 1.00 75.75 185 ARG A N 1
ATOM 1486 C CA . ARG A 1 185 ? -16.974 -8.342 14.006 1.00 75.75 185 ARG A CA 1
ATOM 1487 C C . ARG A 1 185 ? -18.471 -8.600 14.156 1.00 75.75 185 ARG A C 1
ATOM 1489 O O . ARG A 1 185 ? -19.071 -9.130 13.239 1.00 75.75 185 ARG A O 1
ATOM 1496 N N . ASP A 1 186 ? -19.065 -8.175 15.265 1.00 65.94 186 ASP A N 1
ATOM 1497 C CA . ASP A 1 186 ? -20.483 -8.425 15.540 1.00 65.94 186 ASP A CA 1
ATOM 1498 C C . ASP A 1 186 ? -21.428 -7.488 14.739 1.00 65.94 186 ASP A C 1
ATOM 1500 O O . ASP A 1 186 ? -22.643 -7.671 14.756 1.00 65.94 186 ASP A O 1
ATOM 1504 N N . MET A 1 187 ? -20.886 -6.487 14.027 1.00 64.81 187 MET A N 1
ATOM 1505 C CA . MET A 1 187 ? -21.628 -5.558 13.155 1.00 64.81 187 MET A CA 1
ATOM 1506 C C . MET A 1 187 ? -21.487 -5.866 11.651 1.00 64.81 187 MET A C 1
ATOM 1508 O O . MET A 1 187 ? -22.174 -5.227 10.848 1.00 64.81 187 MET A O 1
ATOM 1512 N N . LEU A 1 188 ? -20.545 -6.736 11.268 1.00 57.41 188 LEU A N 1
ATOM 1513 C CA . LEU A 1 188 ? -20.216 -7.106 9.885 1.00 57.41 188 LEU A CA 1
ATOM 1514 C C . LEU A 1 188 ? -20.941 -8.384 9.468 1.00 57.41 188 LEU A C 1
ATOM 1516 O O . LEU A 1 188 ? -21.335 -8.420 8.281 1.00 57.41 188 LEU A O 1
#